Protein AF-A0A1J5SBR0-F1 (afdb_monomer_lite)

Secondary structure (DSSP, 8-state):
----PPPPP-----TTTHHHHHHHHHHHHTTS--------PPP-S------------HHHHHHHHHHHHHHHHHHHHHHHHHHHHHHTT---HHHHHHHHHHHHHHHHHHIIIII-TTT-TTSGGGG-SSSHHHHHHHHHHHHHHHHT--HHHHHHHHHHHHHHIIIIIIS--TT--PPPP-HHHHHHHHHHHHHHHHHHTTT---SPPPHHHHHHHHHHHHHHHHHHHHHHH---

Foldseek 3Di:
DDDDDDDDDDDDDDDPPPPVVVVVLVVQVVAFWDDDDDDDDDDDDDDDPLPALVAFDVVLVSVQLVLLLLLLLLVLLLVLLVVLCVVVVDDDPVSVVVSVLSLLSSLVSLCLADAPPDPRCNHVLVRGPPCSPVSVCVLQVLLCVQLVDDPVRVVVLSCLSNVCNVCPSPPVPPPDPRDRHDCVSSVSSSLSCQVSVQSHNPPIGTPDDRSVVVSVVSNVVSNVVSNVVSVVPPDD

Radius of gyration: 20.51 Å; chains: 1; bounding box: 44×42×68 Å

pLDDT: mean 78.5, std 25.22, range [24.59, 98.69]

Sequence (236 aa):
MAGKARHACFLGCNKHNALYEVCLIAAQCRWLLRSTRAKIFCAGSIGRLVMVIAHYNSEVFMTQFPIVKRFVYHVVYYRALLKQYSERQLQNEFWTLTIDAHLLQAVVHWCMIFGSDGTNPTHWKHLSTNQSSQLEQTFRDGLFRETYINQEEWNRYWKEMKHFRDNYAAHRTLNNLCTTPHLDMALKVAYFYDDWIREVISPHTFDEPPLKEFASTLLESTSALAGRLFDATKVQ

Structure (mmCIF, N/CA/C/O backbone):
data_AF-A0A1J5SBR0-F1
#
_entry.id   AF-A0A1J5SBR0-F1
#
loop_
_atom_site.group_PDB
_atom_site.id
_atom_site.type_symbol
_atom_site.label_atom_id
_atom_site.label_alt_id
_atom_site.label_comp_id
_atom_site.label_asym_id
_atom_site.label_entity_id
_atom_site.label_seq_id
_atom_site.pdbx_PDB_ins_code
_atom_site.Cartn_x
_atom_site.Cartn_y
_atom_site.Cartn_z
_atom_site.occupancy
_atom_site.B_iso_or_equiv
_atom_site.auth_seq_id
_atom_site.auth_comp_id
_atom_site.auth_asym_id
_atom_site.auth_atom_id
_atom_site.pdbx_PDB_model_num
ATOM 1 N N . MET A 1 1 ? -19.112 21.061 31.727 1.00 33.94 1 MET A N 1
ATOM 2 C CA . MET A 1 1 ? -17.647 20.953 31.899 1.00 33.94 1 MET A CA 1
ATOM 3 C C . MET A 1 1 ? -17.180 19.732 31.121 1.00 33.94 1 MET A C 1
ATOM 5 O O . MET A 1 1 ? -17.547 18.626 31.484 1.00 33.94 1 MET A O 1
ATOM 9 N N . ALA A 1 2 ? -16.502 19.938 29.991 1.00 30.03 2 ALA A N 1
ATOM 10 C CA . ALA A 1 2 ? -16.107 18.873 29.068 1.00 30.03 2 ALA A CA 1
ATOM 11 C C . ALA A 1 2 ? -14.752 18.276 29.483 1.00 30.03 2 ALA A C 1
ATOM 13 O O . ALA A 1 2 ? -13.739 18.977 29.491 1.00 30.03 2 ALA A O 1
ATOM 14 N N . GLY A 1 3 ? -14.740 16.991 29.840 1.00 26.23 3 GLY A N 1
ATOM 15 C CA . GLY A 1 3 ? -13.526 16.240 30.152 1.00 26.23 3 GLY A CA 1
ATOM 16 C C . GLY A 1 3 ? -12.836 15.767 28.875 1.00 26.23 3 GLY A C 1
ATOM 17 O O . GLY A 1 3 ? -13.348 14.901 28.175 1.00 26.23 3 GLY A O 1
ATOM 18 N N . LYS A 1 4 ? -11.666 16.336 28.567 1.00 29.53 4 LYS A N 1
ATOM 19 C CA . LYS A 1 4 ? -10.753 15.835 27.530 1.00 29.53 4 LYS A CA 1
ATOM 20 C C . LYS A 1 4 ? -10.044 14.581 28.050 1.00 29.53 4 LYS A C 1
ATOM 22 O O . LYS A 1 4 ? -9.216 14.683 28.955 1.00 29.53 4 LYS A O 1
ATOM 27 N N . ALA A 1 5 ? -10.341 13.424 27.462 1.00 28.94 5 ALA A N 1
ATOM 28 C CA . ALA A 1 5 ? -9.592 12.194 27.694 1.00 28.94 5 ALA A CA 1
ATOM 29 C C . ALA A 1 5 ? -8.189 12.311 27.071 1.00 28.94 5 ALA A C 1
ATOM 31 O O . ALA A 1 5 ? -8.034 12.523 25.867 1.00 28.94 5 ALA A O 1
ATOM 32 N N . ARG A 1 6 ? -7.160 12.215 27.918 1.00 29.56 6 ARG A N 1
ATOM 33 C CA . ARG A 1 6 ? -5.751 12.131 27.521 1.00 29.56 6 ARG A CA 1
ATOM 34 C C . ARG A 1 6 ? -5.440 10.667 27.212 1.00 29.56 6 ARG A C 1
ATOM 36 O O . ARG A 1 6 ? -5.644 9.822 28.075 1.00 29.56 6 ARG A O 1
ATOM 43 N N . HIS A 1 7 ? -4.956 10.382 26.007 1.00 30.22 7 HIS A N 1
ATOM 44 C CA . HIS A 1 7 ? -4.471 9.052 25.637 1.00 30.22 7 HIS A CA 1
ATOM 45 C C . HIS A 1 7 ? -3.061 8.850 26.202 1.00 30.22 7 HIS A C 1
ATOM 47 O O . HIS A 1 7 ? -2.165 9.661 25.957 1.00 30.22 7 HIS A O 1
ATOM 53 N N . ALA A 1 8 ? -2.897 7.790 26.991 1.00 28.47 8 ALA A N 1
ATOM 54 C CA . ALA A 1 8 ? -1.634 7.354 27.563 1.00 28.47 8 ALA A CA 1
ATOM 55 C C . ALA A 1 8 ? -1.034 6.203 26.741 1.00 28.47 8 ALA A C 1
ATOM 57 O O . ALA A 1 8 ? -1.729 5.440 26.085 1.00 28.47 8 ALA A O 1
ATOM 58 N N . CYS A 1 9 ? 0.291 6.157 26.775 1.00 27.38 9 CYS A N 1
ATOM 59 C CA . CYS A 1 9 ? 1.216 5.309 26.035 1.00 27.38 9 CYS A CA 1
ATOM 60 C C . CYS A 1 9 ? 1.338 3.905 26.652 1.00 27.38 9 CYS A C 1
ATOM 62 O O . CYS A 1 9 ? 1.386 3.822 27.875 1.00 27.38 9 CYS A O 1
ATOM 64 N N . PHE A 1 10 ? 1.542 2.848 25.849 1.00 28.72 10 PHE A N 1
ATOM 65 C CA . PHE A 1 10 ? 2.294 1.662 26.288 1.00 28.72 10 PHE A CA 1
ATOM 66 C C . PHE A 1 10 ? 3.096 1.001 25.151 1.00 28.72 10 PHE A C 1
ATOM 68 O O . PHE A 1 10 ? 2.647 0.883 24.013 1.00 28.72 10 PHE A O 1
ATOM 75 N N . LEU A 1 11 ? 4.329 0.622 25.501 1.00 29.25 11 LEU A N 1
ATOM 76 C CA . LEU A 1 11 ? 5.395 0.047 24.676 1.00 29.25 11 LEU A CA 1
ATOM 77 C C . LEU A 1 11 ? 5.361 -1.490 24.680 1.00 29.25 11 LEU A C 1
ATOM 79 O O . LEU A 1 11 ? 4.995 -2.100 25.680 1.00 29.25 11 LEU A O 1
ATOM 83 N N . GLY A 1 12 ? 5.897 -2.100 23.617 1.00 24.59 12 GLY A N 1
ATOM 84 C CA . GLY A 1 12 ? 6.290 -3.513 23.599 1.00 24.59 12 GLY A CA 1
ATOM 85 C C . GLY A 1 12 ? 6.905 -3.940 22.262 1.00 24.59 12 GLY A C 1
ATOM 86 O O . GLY A 1 12 ? 6.197 -4.366 21.359 1.00 24.59 12 GLY A O 1
ATOM 87 N N . CYS A 1 13 ? 8.228 -3.816 22.121 1.00 25.80 13 CYS A N 1
ATOM 88 C CA . CYS A 1 13 ? 8.994 -4.275 20.956 1.00 25.80 13 CYS A CA 1
ATOM 89 C C . CYS A 1 13 ? 9.474 -5.717 21.197 1.00 25.80 13 CYS A C 1
ATOM 91 O O . CYS A 1 13 ? 10.176 -5.955 22.178 1.00 25.80 13 CYS A O 1
ATOM 93 N N . ASN A 1 14 ? 9.119 -6.672 20.326 1.00 26.95 14 ASN A N 1
ATOM 94 C CA . ASN A 1 14 ? 9.575 -8.063 20.434 1.00 26.95 14 ASN A CA 1
ATOM 95 C C . ASN A 1 14 ? 10.204 -8.551 19.112 1.00 26.95 14 ASN A C 1
ATOM 97 O O . ASN A 1 14 ? 9.593 -8.478 18.047 1.00 26.95 14 ASN A O 1
ATOM 101 N N . LYS A 1 15 ? 11.453 -9.030 19.184 1.00 31.16 15 LYS A N 1
ATOM 102 C CA . LYS A 1 15 ? 12.381 -9.297 18.061 1.00 31.16 15 LYS A CA 1
ATOM 103 C C . LYS A 1 15 ? 12.189 -10.661 17.362 1.00 31.16 15 LYS A C 1
ATOM 105 O O . LYS A 1 15 ? 13.128 -11.172 16.761 1.00 31.16 15 LYS A O 1
ATOM 110 N N . HIS A 1 16 ? 10.997 -11.259 17.388 1.00 30.05 16 HIS A N 1
ATOM 111 C CA . HIS A 1 16 ? 10.803 -12.649 16.929 1.00 30.05 16 HIS A CA 1
ATOM 112 C C . HIS A 1 16 ? 10.141 -12.852 15.548 1.00 30.05 16 HIS A C 1
ATOM 114 O O . HIS A 1 16 ? 10.029 -13.991 15.102 1.00 30.05 16 HIS A O 1
ATOM 120 N N . ASN A 1 17 ? 9.785 -11.794 14.807 1.00 33.91 17 ASN A N 1
ATOM 121 C CA . ASN A 1 17 ? 9.040 -11.928 13.537 1.00 33.91 17 ASN A CA 1
ATOM 122 C C . ASN A 1 17 ? 9.882 -12.168 12.264 1.00 33.91 17 ASN A C 1
ATOM 124 O O . ASN A 1 17 ? 9.312 -12.385 11.198 1.00 33.91 17 ASN A O 1
ATOM 128 N N . ALA A 1 18 ? 11.218 -12.175 12.332 1.00 30.11 18 ALA A N 1
ATOM 129 C CA . ALA A 1 18 ? 12.055 -12.243 11.125 1.00 30.11 18 ALA A CA 1
ATOM 130 C C . ALA A 1 18 ? 12.081 -13.622 10.428 1.00 30.11 18 ALA A C 1
ATOM 132 O O . ALA A 1 18 ? 12.384 -13.695 9.242 1.00 30.11 18 ALA A O 1
ATOM 133 N N . LEU A 1 19 ? 11.750 -14.719 11.121 1.00 27.42 19 LEU A N 1
ATOM 134 C CA . LEU A 1 19 ? 11.859 -16.076 10.555 1.00 27.42 19 LEU A CA 1
ATOM 135 C C . LEU A 1 19 ? 10.592 -16.552 9.821 1.00 27.42 19 LEU A C 1
ATOM 137 O O . LEU A 1 19 ? 10.691 -17.372 8.910 1.00 27.42 19 LEU A O 1
ATOM 141 N N . TYR A 1 20 ? 9.417 -16.004 10.147 1.00 29.33 20 TYR A N 1
ATOM 142 C CA . TYR A 1 20 ? 8.161 -16.354 9.466 1.00 29.33 20 TYR A CA 1
ATOM 143 C C . TYR A 1 20 ? 8.005 -15.646 8.107 1.00 29.33 20 TYR A C 1
ATOM 145 O O . TYR A 1 20 ? 7.479 -16.233 7.162 1.00 29.33 20 TYR A O 1
ATOM 153 N N . GLU A 1 21 ? 8.539 -14.428 7.972 1.00 30.86 21 GLU A N 1
ATOM 154 C CA . GLU A 1 21 ? 8.556 -13.649 6.721 1.00 30.86 21 GLU A CA 1
ATOM 155 C C . GLU A 1 21 ? 9.346 -14.350 5.598 1.00 30.86 21 GLU A C 1
ATOM 157 O O . GLU A 1 21 ? 8.909 -14.370 4.446 1.00 30.86 21 GLU A O 1
ATOM 162 N N . VAL A 1 22 ? 10.469 -14.997 5.931 1.00 31.52 22 VAL A N 1
ATOM 163 C CA . VAL A 1 22 ? 11.353 -15.658 4.951 1.00 31.52 22 VAL A CA 1
ATOM 164 C C . VAL A 1 22 ? 10.716 -16.926 4.361 1.00 31.52 22 VAL A C 1
ATOM 166 O O . VAL A 1 22 ? 10.895 -17.212 3.177 1.00 31.52 22 VAL A O 1
ATOM 169 N N . CYS A 1 23 ? 9.910 -17.662 5.137 1.00 27.64 23 CYS A N 1
ATOM 170 C CA . CYS A 1 23 ? 9.227 -18.866 4.644 1.00 27.64 23 CYS A CA 1
ATOM 171 C C . CYS A 1 23 ? 8.065 -18.558 3.684 1.00 27.64 23 CYS A C 1
ATOM 173 O O . CYS A 1 23 ? 7.874 -19.297 2.718 1.00 27.64 23 CYS A O 1
ATOM 175 N N . LEU A 1 24 ? 7.319 -17.466 3.897 1.00 30.62 24 LEU A N 1
ATOM 176 C CA . LEU A 1 24 ? 6.250 -17.055 2.976 1.00 30.62 24 LEU A CA 1
ATOM 177 C C . LEU A 1 24 ? 6.808 -16.553 1.636 1.00 30.62 24 LEU A C 1
ATOM 179 O O . LEU A 1 24 ? 6.289 -16.921 0.583 1.00 30.62 24 LEU A O 1
ATOM 183 N N . ILE A 1 25 ? 7.913 -15.800 1.664 1.00 34.56 25 ILE A N 1
ATOM 184 C CA . ILE A 1 25 ? 8.602 -15.333 0.450 1.00 34.56 25 ILE A CA 1
ATOM 185 C C . ILE A 1 25 ? 9.156 -16.530 -0.346 1.00 34.56 25 ILE A C 1
ATOM 187 O O . ILE A 1 25 ? 8.967 -16.611 -1.559 1.00 34.56 25 ILE A O 1
ATOM 191 N N . ALA A 1 26 ? 9.741 -17.532 0.322 1.00 31.98 26 ALA A N 1
ATOM 192 C CA . ALA A 1 26 ? 10.273 -18.731 -0.337 1.00 31.98 26 ALA A CA 1
ATOM 193 C C . ALA A 1 26 ? 9.195 -19.647 -0.963 1.00 31.98 26 ALA A C 1
ATOM 195 O O . ALA A 1 26 ? 9.486 -20.377 -1.918 1.00 31.98 26 ALA A O 1
ATOM 196 N N . ALA A 1 27 ? 7.960 -19.627 -0.449 1.00 34.44 27 ALA A N 1
ATOM 197 C CA . ALA A 1 27 ? 6.830 -20.348 -1.037 1.00 34.44 27 ALA A CA 1
ATOM 198 C C . ALA A 1 27 ? 6.278 -19.636 -2.288 1.00 34.44 27 ALA A C 1
ATOM 200 O O . ALA A 1 27 ? 5.962 -20.299 -3.275 1.00 34.44 27 ALA A O 1
ATOM 201 N N . GLN A 1 28 ? 6.253 -18.297 -2.293 1.00 39.38 28 GLN A N 1
ATOM 202 C CA . GLN A 1 28 ? 5.870 -17.488 -3.458 1.00 39.38 28 GLN A CA 1
ATOM 203 C C . GLN A 1 28 ? 6.921 -17.541 -4.584 1.00 39.38 28 GLN A C 1
ATOM 205 O O . GLN A 1 28 ? 6.563 -17.619 -5.760 1.00 39.38 28 GLN A O 1
ATOM 210 N N . CYS A 1 29 ? 8.214 -17.621 -4.248 1.00 36.94 29 CYS A N 1
ATOM 211 C CA . CYS A 1 29 ? 9.302 -17.649 -5.234 1.00 36.94 29 CYS A CA 1
ATOM 212 C C . CYS A 1 29 ? 9.326 -18.872 -6.164 1.00 36.94 29 CYS A C 1
ATOM 214 O O . CYS A 1 29 ? 9.852 -18.776 -7.270 1.00 36.94 29 CYS A O 1
ATOM 216 N N . ARG A 1 30 ? 8.746 -20.013 -5.769 1.00 39.56 30 ARG A N 1
ATOM 217 C CA . ARG A 1 30 ? 8.706 -21.221 -6.617 1.00 39.56 30 ARG A CA 1
ATOM 218 C C . ARG A 1 30 ? 7.559 -21.244 -7.630 1.00 39.56 30 ARG A C 1
ATOM 220 O O . ARG A 1 30 ? 7.564 -22.107 -8.502 1.00 39.56 30 ARG A O 1
ATOM 227 N N . TRP A 1 31 ? 6.600 -20.323 -7.528 1.00 41.00 31 TRP A N 1
ATOM 228 C CA . TRP A 1 31 ? 5.381 -20.343 -8.346 1.00 41.00 31 TRP A CA 1
ATOM 229 C C . TRP A 1 31 ? 5.313 -19.231 -9.406 1.00 41.00 31 TRP A C 1
ATOM 231 O O . TRP A 1 31 ? 4.580 -19.370 -10.376 1.00 41.00 31 TRP A O 1
ATOM 241 N N . LEU A 1 32 ? 6.090 -18.151 -9.262 1.00 44.34 32 LEU A N 1
ATOM 242 C CA . LEU A 1 32 ? 5.870 -16.896 -10.000 1.00 44.34 32 LEU A CA 1
ATOM 243 C C . LEU A 1 32 ? 6.535 -16.790 -11.386 1.00 44.34 32 LEU A C 1
ATOM 245 O O . LEU A 1 32 ? 6.290 -15.809 -12.077 1.00 44.34 32 LEU A O 1
ATOM 249 N N . LEU A 1 33 ? 7.338 -17.763 -11.831 1.00 41.53 33 LEU A N 1
ATOM 250 C CA . LEU A 1 33 ? 7.971 -17.718 -13.158 1.00 41.53 33 LEU A CA 1
ATOM 251 C C . LEU A 1 33 ? 7.764 -19.034 -13.913 1.00 41.53 33 LEU A C 1
ATOM 253 O O . LEU A 1 33 ? 8.547 -19.976 -13.790 1.00 41.53 33 LEU A O 1
ATOM 257 N N . ARG A 1 34 ? 6.712 -19.098 -14.736 1.00 49.31 34 ARG A N 1
ATOM 258 C CA . ARG A 1 34 ? 6.589 -20.118 -15.785 1.00 49.31 34 ARG A CA 1
ATOM 259 C C . ARG A 1 34 ? 7.168 -19.552 -17.080 1.00 49.31 34 ARG A C 1
ATOM 261 O O . ARG A 1 34 ? 6.678 -18.561 -17.606 1.00 49.31 34 ARG A O 1
ATOM 268 N N . SER A 1 35 ? 8.216 -20.187 -17.601 1.00 38.59 35 SER A N 1
ATOM 269 C CA . SER A 1 35 ? 8.766 -19.878 -18.925 1.00 38.59 35 SER A CA 1
ATOM 270 C C . SER A 1 35 ? 7.749 -20.254 -20.006 1.00 38.59 35 SER A C 1
ATOM 272 O O . SER A 1 35 ? 7.500 -21.436 -20.252 1.00 38.59 35 SER A O 1
ATOM 274 N N . THR A 1 36 ? 7.135 -19.263 -20.654 1.00 41.41 36 THR A N 1
ATOM 275 C CA . THR A 1 36 ? 6.328 -19.481 -21.858 1.00 41.41 36 THR A CA 1
ATOM 276 C C . THR A 1 36 ? 7.166 -19.249 -23.108 1.00 41.41 36 THR A C 1
ATOM 278 O O . THR A 1 36 ? 7.692 -18.160 -23.331 1.00 41.41 36 THR A O 1
ATOM 281 N N . ARG A 1 37 ? 7.249 -20.281 -23.962 1.00 37.69 37 ARG A N 1
ATOM 282 C CA . ARG A 1 37 ? 7.702 -20.171 -25.358 1.00 37.69 37 ARG A CA 1
ATOM 283 C C . ARG A 1 37 ? 6.974 -19.005 -26.031 1.00 37.69 37 ARG A C 1
ATOM 285 O O . ARG A 1 37 ? 5.745 -19.004 -26.086 1.00 37.69 37 ARG A O 1
ATOM 292 N N . ALA A 1 38 ? 7.743 -18.058 -26.562 1.00 31.06 38 ALA A N 1
ATOM 293 C CA . ALA A 1 38 ? 7.251 -16.924 -27.327 1.00 31.06 38 ALA A CA 1
ATOM 294 C C . ALA A 1 38 ? 6.314 -17.391 -28.456 1.00 31.06 38 ALA A C 1
ATOM 296 O O . ALA A 1 38 ? 6.746 -18.028 -29.416 1.00 31.06 38 ALA A O 1
ATOM 297 N N . LYS A 1 39 ? 5.021 -17.071 -28.346 1.00 32.44 39 LYS A N 1
ATOM 298 C CA . LYS A 1 39 ? 4.122 -17.040 -29.501 1.00 32.44 39 LYS A CA 1
ATOM 299 C C . LYS A 1 39 ? 4.210 -15.641 -30.091 1.00 32.44 39 LYS A C 1
ATOM 301 O O . LYS A 1 39 ? 3.713 -14.684 -29.508 1.00 32.44 39 LYS A O 1
ATOM 306 N N . ILE A 1 40 ? 4.873 -15.544 -31.237 1.00 30.72 40 ILE A N 1
ATOM 307 C CA . ILE A 1 40 ? 4.863 -14.357 -32.089 1.00 30.72 40 ILE A CA 1
ATOM 308 C C . ILE A 1 40 ? 3.417 -14.171 -32.563 1.00 30.72 40 ILE A C 1
ATOM 310 O O . ILE A 1 40 ? 2.910 -14.988 -33.330 1.00 30.72 40 ILE A O 1
ATOM 314 N N . PHE A 1 41 ? 2.738 -13.138 -32.067 1.00 28.84 41 PHE A N 1
ATOM 315 C CA . PHE A 1 41 ? 1.438 -12.709 -32.578 1.00 28.84 41 PHE A CA 1
ATOM 316 C C . PHE A 1 41 ? 1.663 -11.572 -33.578 1.00 28.84 41 PHE A C 1
ATOM 318 O O . PHE A 1 41 ? 2.246 -10.542 -33.241 1.00 28.84 41 PHE A O 1
ATOM 325 N N . CYS A 1 42 ? 1.238 -11.787 -34.824 1.00 32.22 42 CYS A N 1
ATOM 326 C CA . CYS A 1 42 ? 1.254 -10.774 -35.874 1.00 32.22 42 CYS A CA 1
ATOM 327 C C . CYS A 1 42 ? 0.175 -9.704 -35.641 1.00 32.22 42 CYS A C 1
ATOM 329 O O . CYS A 1 42 ? -0.886 -9.966 -35.079 1.00 32.22 42 CYS A O 1
ATOM 331 N N . ALA A 1 43 ? 0.512 -8.494 -36.078 1.00 33.97 43 ALA A N 1
ATOM 332 C CA . ALA A 1 43 ? -0.076 -7.212 -35.724 1.00 33.97 43 ALA A CA 1
ATOM 333 C C . ALA A 1 43 ? -1.501 -6.939 -36.242 1.00 33.97 43 ALA A C 1
ATOM 335 O O . ALA A 1 43 ? -1.893 -7.390 -37.316 1.00 33.97 43 ALA A O 1
ATOM 336 N N . GLY A 1 44 ? -2.198 -6.060 -35.511 1.00 28.16 44 GLY A N 1
ATOM 337 C CA . GLY A 1 44 ? -3.400 -5.340 -35.930 1.00 28.16 44 GLY A CA 1
ATOM 338 C C . GLY A 1 44 ? -3.590 -4.058 -35.105 1.00 28.16 44 GLY A C 1
ATOM 339 O O . GLY A 1 44 ? -4.229 -4.089 -34.065 1.00 28.16 44 GLY A O 1
ATOM 340 N N . SER A 1 45 ? -2.981 -2.962 -35.571 1.00 33.94 45 SER A N 1
ATOM 341 C CA . SER A 1 45 ? -3.305 -1.536 -35.352 1.00 33.94 45 SER A CA 1
ATOM 342 C C . SER A 1 45 ? -3.719 -1.022 -33.957 1.00 33.94 45 SER A C 1
ATOM 344 O O . SER A 1 45 ? -4.881 -1.077 -33.580 1.00 33.94 45 SER A O 1
ATOM 346 N N . ILE A 1 46 ? -2.777 -0.367 -33.264 1.00 38.16 46 ILE A N 1
ATOM 347 C CA . ILE A 1 46 ? -2.737 1.069 -32.880 1.00 38.16 46 ILE A CA 1
ATOM 348 C C . ILE A 1 46 ? -1.485 1.229 -32.003 1.00 38.16 46 ILE A C 1
ATOM 350 O O . ILE A 1 46 ? -1.261 0.457 -31.074 1.00 38.16 46 ILE A O 1
ATOM 354 N N . GLY A 1 47 ? -0.625 2.188 -32.352 1.00 33.09 47 GLY A N 1
ATOM 355 C CA . GLY A 1 47 ? 0.731 2.331 -31.824 1.00 33.09 47 GLY A CA 1
ATOM 356 C C . GLY A 1 47 ? 0.804 2.468 -30.304 1.00 33.09 47 GLY A C 1
ATOM 357 O O . GLY A 1 47 ? 0.698 3.564 -29.765 1.00 33.09 47 GLY A O 1
ATOM 358 N N . ARG A 1 48 ? 1.077 1.358 -29.621 1.00 40.47 48 ARG A N 1
ATOM 359 C CA . ARG A 1 48 ? 1.736 1.350 -28.320 1.00 40.47 48 ARG A CA 1
ATOM 360 C C . ARG A 1 48 ? 3.133 0.812 -28.594 1.00 40.47 48 ARG A C 1
ATOM 362 O O . ARG A 1 48 ? 3.280 -0.323 -29.041 1.00 40.47 48 ARG A O 1
ATOM 369 N N . LEU A 1 49 ? 4.141 1.668 -28.452 1.00 38.59 49 LEU A N 1
ATOM 370 C CA . LEU A 1 49 ? 5.541 1.278 -28.555 1.00 38.59 49 LEU A CA 1
ATOM 371 C C . LEU A 1 49 ? 5.768 0.235 -27.448 1.00 38.59 49 LEU A C 1
ATOM 373 O O . LEU A 1 49 ? 5.937 0.603 -26.290 1.00 38.59 49 LEU A O 1
ATOM 377 N N . VAL A 1 50 ? 5.664 -1.060 -27.766 1.00 45.69 50 VAL A N 1
ATOM 378 C CA . VAL A 1 50 ? 6.023 -2.137 -26.836 1.00 45.69 50 VAL A CA 1
ATOM 379 C C . VAL A 1 50 ? 7.536 -2.111 -26.762 1.00 45.69 50 VAL A C 1
ATOM 381 O O . VAL A 1 50 ? 8.247 -2.782 -27.508 1.00 45.69 50 VAL A O 1
ATOM 384 N N . MET A 1 51 ? 8.034 -1.211 -25.931 1.00 46.84 51 MET A N 1
ATOM 385 C CA . MET A 1 51 ? 9.442 -1.092 -25.659 1.00 46.84 51 MET A CA 1
ATOM 386 C C . MET A 1 51 ? 9.780 -2.247 -24.724 1.00 46.84 51 MET A C 1
ATOM 388 O O . MET A 1 51 ? 9.525 -2.188 -23.526 1.00 46.84 51 MET A O 1
ATOM 392 N N . VAL A 1 52 ? 10.252 -3.350 -25.301 1.00 51.88 52 VAL A N 1
ATOM 393 C CA . VAL A 1 52 ? 10.659 -4.540 -24.551 1.00 51.88 52 VAL A CA 1
ATOM 394 C C . VAL A 1 52 ? 11.869 -4.155 -23.695 1.00 51.88 52 VAL A C 1
ATOM 396 O O . VAL A 1 52 ? 12.997 -4.116 -24.187 1.00 51.88 52 VAL A O 1
ATOM 399 N N . ILE A 1 53 ? 11.646 -3.832 -22.418 1.00 56.69 53 ILE A N 1
ATOM 400 C CA . ILE A 1 53 ? 12.712 -3.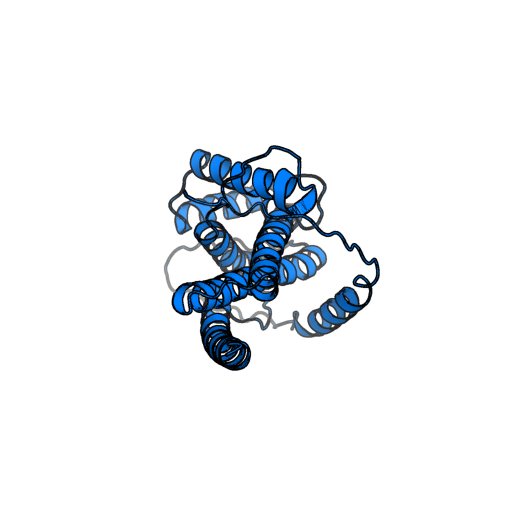616 -21.431 1.00 56.69 53 ILE A CA 1
ATOM 401 C C . ILE A 1 53 ? 13.242 -5.005 -21.052 1.00 56.69 53 ILE A C 1
ATOM 403 O O . ILE A 1 53 ? 12.895 -5.587 -20.033 1.00 56.69 53 ILE A O 1
ATOM 407 N N . ALA A 1 54 ? 14.077 -5.580 -21.919 1.00 56.53 54 ALA A N 1
ATOM 408 C CA . ALA A 1 54 ? 14.540 -6.967 -21.804 1.00 56.53 54 ALA A CA 1
ATOM 409 C C . ALA A 1 54 ? 15.504 -7.232 -20.623 1.00 56.53 54 ALA A C 1
ATOM 411 O O . ALA A 1 54 ? 15.972 -8.356 -20.458 1.00 56.53 54 ALA A O 1
ATOM 412 N N . HIS A 1 55 ? 15.815 -6.232 -19.791 1.00 77.62 55 HIS A N 1
ATOM 413 C CA . HIS A 1 55 ? 16.729 -6.375 -18.656 1.00 77.62 55 HIS A CA 1
ATOM 414 C C . HIS A 1 55 ? 16.165 -5.722 -17.389 1.00 77.62 55 HIS A C 1
ATOM 416 O O . HIS A 1 55 ? 16.554 -4.611 -17.013 1.00 77.62 55 HIS A O 1
ATOM 422 N N . TYR A 1 56 ? 15.267 -6.444 -16.716 1.00 88.19 56 TYR A N 1
ATOM 423 C CA . TYR A 1 56 ? 14.896 -6.174 -15.328 1.00 88.19 56 TYR A CA 1
ATOM 424 C C . TYR A 1 56 ? 15.620 -7.132 -14.372 1.00 88.19 56 TYR A C 1
ATOM 426 O O . TYR A 1 56 ? 16.013 -8.242 -14.737 1.00 88.19 56 TYR A O 1
ATOM 434 N N . ASN A 1 57 ? 15.801 -6.700 -13.130 1.00 91.00 57 ASN A N 1
ATOM 435 C CA . ASN A 1 57 ? 16.338 -7.504 -12.050 1.00 91.00 57 ASN A CA 1
ATOM 436 C C . ASN A 1 57 ? 15.198 -8.327 -11.429 1.00 91.00 57 ASN A C 1
ATOM 438 O O . ASN A 1 57 ? 14.329 -7.796 -10.733 1.00 91.00 57 ASN A O 1
ATOM 442 N N . SER A 1 58 ? 15.200 -9.633 -11.703 1.00 91.06 58 SER A N 1
ATOM 443 C CA . SER A 1 58 ? 14.165 -10.552 -11.221 1.00 91.06 58 SER A CA 1
ATOM 444 C C . SER A 1 58 ? 14.137 -10.676 -9.699 1.00 91.06 58 SER A C 1
ATOM 446 O O . SER A 1 58 ? 13.054 -10.722 -9.130 1.00 91.06 58 SER A O 1
ATOM 448 N N . GLU A 1 59 ? 15.282 -10.651 -9.018 1.00 91.50 59 GLU A N 1
ATOM 449 C CA . GLU A 1 59 ? 15.351 -10.690 -7.551 1.00 91.50 59 GLU A CA 1
ATOM 450 C C . GLU A 1 59 ? 14.701 -9.449 -6.925 1.00 91.50 59 GLU A C 1
ATOM 452 O O . GLU A 1 59 ? 13.911 -9.550 -5.980 1.00 91.50 59 GLU A O 1
ATOM 457 N N . VAL A 1 60 ? 14.968 -8.277 -7.509 1.00 93.00 60 VAL A N 1
ATOM 458 C CA . VAL A 1 60 ? 14.329 -7.023 -7.102 1.00 93.00 60 VAL A CA 1
ATOM 459 C C . VAL A 1 60 ? 12.821 -7.108 -7.321 1.00 93.00 60 VAL A C 1
ATOM 461 O O . VAL A 1 60 ? 12.071 -6.853 -6.385 1.00 93.00 60 VAL A O 1
ATOM 464 N N . PHE A 1 61 ? 12.358 -7.542 -8.497 1.00 93.56 61 PHE A N 1
ATOM 465 C CA . PHE A 1 61 ? 10.926 -7.731 -8.768 1.00 93.56 61 PHE A CA 1
ATOM 466 C C . PHE A 1 61 ? 10.252 -8.668 -7.751 1.00 93.56 61 PHE A C 1
ATOM 468 O O . PHE A 1 61 ? 9.233 -8.311 -7.153 1.00 93.56 61 PHE A O 1
ATOM 475 N N . MET A 1 62 ? 10.855 -9.834 -7.507 1.00 92.81 62 MET A N 1
ATOM 476 C CA . MET A 1 62 ? 10.349 -10.852 -6.581 1.00 92.81 62 MET A CA 1
ATOM 477 C C . MET A 1 62 ? 10.286 -10.358 -5.133 1.00 92.81 62 MET A C 1
ATOM 479 O O . MET A 1 62 ? 9.519 -10.891 -4.334 1.00 92.81 62 MET A O 1
ATOM 483 N N . THR A 1 63 ? 11.050 -9.318 -4.805 1.00 95.06 63 THR A N 1
ATOM 484 C CA . THR A 1 63 ? 10.995 -8.640 -3.508 1.00 95.06 63 THR A CA 1
ATOM 485 C C . THR A 1 63 ? 9.974 -7.499 -3.507 1.00 95.06 63 THR A C 1
ATOM 487 O O . THR A 1 63 ? 9.208 -7.352 -2.557 1.00 95.06 63 THR A O 1
ATOM 490 N N . GLN A 1 64 ? 9.926 -6.694 -4.571 1.00 95.69 64 GLN A N 1
ATOM 491 C CA . GLN A 1 64 ? 9.073 -5.510 -4.663 1.00 95.69 64 GLN A CA 1
ATOM 492 C C . GLN A 1 64 ? 7.587 -5.854 -4.720 1.00 95.69 64 GLN A C 1
ATOM 494 O O . GLN A 1 64 ? 6.800 -5.289 -3.957 1.00 95.69 64 GLN A O 1
ATOM 499 N N . PHE A 1 65 ? 7.188 -6.779 -5.597 1.00 96.56 65 PHE A N 1
ATOM 500 C CA . PHE A 1 65 ? 5.772 -7.058 -5.829 1.00 96.56 65 PHE A CA 1
ATOM 501 C C . PHE A 1 65 ? 5.042 -7.532 -4.554 1.00 96.56 65 PHE A C 1
ATOM 503 O O . PHE A 1 65 ? 3.997 -6.959 -4.223 1.00 96.56 65 PHE A O 1
ATOM 510 N N . PRO A 1 66 ? 5.584 -8.477 -3.754 1.00 97.12 66 PRO A N 1
ATOM 511 C CA . PRO A 1 66 ? 4.975 -8.847 -2.477 1.00 97.12 66 PRO A CA 1
ATOM 512 C C . PRO A 1 66 ? 4.833 -7.679 -1.494 1.00 97.12 66 PRO A C 1
ATOM 514 O O . PRO A 1 66 ? 3.833 -7.607 -0.782 1.00 97.12 66 PRO A O 1
ATOM 517 N N . ILE A 1 67 ? 5.787 -6.742 -1.459 1.00 98.06 67 ILE A N 1
ATOM 518 C CA . ILE A 1 67 ? 5.710 -5.553 -0.594 1.00 98.06 67 ILE A CA 1
ATOM 519 C C . ILE A 1 67 ? 4.562 -4.637 -1.043 1.00 98.06 67 ILE A C 1
ATOM 521 O O . ILE A 1 67 ? 3.779 -4.194 -0.200 1.00 98.06 67 ILE A O 1
ATOM 525 N N . VAL A 1 68 ? 4.404 -4.398 -2.351 1.00 98.31 68 VAL A N 1
ATOM 526 C CA . VAL A 1 68 ? 3.270 -3.620 -2.887 1.00 98.31 68 VAL A CA 1
ATOM 527 C C . VAL A 1 68 ? 1.941 -4.312 -2.569 1.00 98.31 68 VAL A C 1
ATOM 529 O O . VAL A 1 68 ? 0.996 -3.667 -2.112 1.00 98.31 68 VAL A O 1
ATOM 532 N N . LYS A 1 69 ? 1.867 -5.638 -2.717 1.00 98.19 69 LYS A N 1
ATOM 533 C CA . LYS A 1 69 ? 0.670 -6.411 -2.361 1.00 98.19 69 LYS A CA 1
ATOM 534 C C . LYS A 1 69 ? 0.347 -6.317 -0.862 1.00 98.19 69 LYS A C 1
ATOM 536 O O . LYS A 1 69 ? -0.813 -6.133 -0.500 1.00 98.19 69 LYS A O 1
ATOM 541 N N . ARG A 1 70 ? 1.349 -6.375 0.026 1.00 98.50 70 ARG A N 1
ATOM 542 C CA . ARG A 1 70 ? 1.178 -6.169 1.483 1.00 98.50 70 ARG A CA 1
ATOM 543 C C . ARG A 1 70 ? 0.690 -4.769 1.826 1.00 98.50 70 ARG A C 1
ATOM 545 O O . ARG A 1 70 ? -0.179 -4.628 2.683 1.00 98.50 70 ARG A O 1
ATOM 552 N N . PHE A 1 71 ? 1.185 -3.749 1.128 1.00 98.62 71 PHE A N 1
ATOM 553 C CA . PHE A 1 71 ? 0.618 -2.407 1.224 1.00 98.62 71 PHE A CA 1
ATOM 554 C C . PHE A 1 71 ? -0.893 -2.429 0.931 1.00 98.62 71 PHE A C 1
ATOM 556 O O . PHE A 1 71 ? -1.669 -1.949 1.758 1.00 98.62 71 PHE A O 1
ATOM 563 N N . VAL A 1 72 ? -1.325 -3.052 -0.174 1.00 98.62 72 VAL A N 1
ATOM 564 C CA . VAL A 1 72 ? -2.754 -3.162 -0.528 1.00 98.62 72 VAL A CA 1
ATOM 565 C C . VAL A 1 72 ? -3.554 -3.883 0.563 1.00 98.62 72 VAL A C 1
ATOM 567 O O . VAL A 1 72 ? -4.599 -3.372 0.969 1.00 98.62 72 VAL A O 1
ATOM 570 N N . TYR A 1 73 ? -3.051 -5.003 1.101 1.00 98.62 73 TYR A N 1
ATOM 571 C CA . TYR A 1 73 ? -3.683 -5.693 2.236 1.00 98.62 73 TYR A CA 1
ATOM 572 C C . TYR A 1 73 ? -3.943 -4.744 3.407 1.00 98.62 73 TYR A C 1
ATOM 574 O O . TYR A 1 73 ? -5.065 -4.647 3.904 1.00 98.62 73 TYR A O 1
ATOM 582 N N . HIS A 1 74 ? -2.913 -4.016 3.835 1.00 98.69 74 HIS A N 1
ATOM 583 C CA . HIS A 1 74 ? -3.006 -3.134 4.989 1.00 98.69 74 HIS A CA 1
ATOM 584 C C . HIS A 1 74 ? -3.962 -1.961 4.771 1.00 98.69 74 HIS A C 1
ATOM 586 O O . HIS A 1 74 ? -4.723 -1.636 5.681 1.00 98.69 74 HIS A O 1
ATOM 592 N N . VAL A 1 75 ? -3.998 -1.370 3.573 1.00 98.50 75 VAL A N 1
ATOM 593 C CA . VAL A 1 75 ? -4.974 -0.313 3.269 1.00 98.50 75 VAL A CA 1
ATOM 594 C C . VAL A 1 75 ? -6.403 -0.851 3.301 1.00 98.50 75 VAL A C 1
ATOM 596 O O . VAL A 1 75 ? -7.285 -0.204 3.870 1.00 98.50 75 VAL A O 1
ATOM 599 N N . VAL A 1 76 ? -6.647 -2.024 2.713 1.00 98.50 76 VAL A N 1
ATOM 600 C CA . VAL A 1 76 ? -7.982 -2.636 2.688 1.00 98.50 76 VAL A CA 1
ATOM 601 C C . VAL A 1 76 ? -8.451 -2.977 4.102 1.00 98.50 76 VAL A C 1
ATOM 603 O O . VAL A 1 76 ? -9.571 -2.624 4.470 1.00 98.50 76 VAL A O 1
ATOM 606 N N . TYR A 1 77 ? -7.590 -3.583 4.923 1.00 98.50 77 TYR A N 1
ATOM 607 C CA . TYR A 1 77 ? -7.907 -3.902 6.317 1.00 98.50 77 TYR A CA 1
ATOM 608 C C . TYR A 1 77 ? -8.175 -2.647 7.142 1.00 98.50 77 TYR A C 1
ATOM 610 O O . TYR A 1 77 ? -9.202 -2.574 7.814 1.00 98.50 77 TYR A O 1
ATOM 618 N N . TYR A 1 78 ? -7.314 -1.630 7.033 1.00 97.94 78 TYR A N 1
ATOM 619 C CA . TYR A 1 78 ? -7.515 -0.335 7.683 1.00 97.94 78 TYR A CA 1
ATOM 620 C C . TYR A 1 78 ? -8.898 0.249 7.361 1.00 97.94 78 TYR A C 1
ATOM 622 O O . TYR A 1 78 ? -9.652 0.586 8.272 1.00 97.94 78 TYR A O 1
ATOM 630 N N . ARG A 1 79 ? -9.272 0.309 6.076 1.00 97.31 79 ARG A N 1
ATOM 631 C CA . ARG A 1 79 ? -10.561 0.872 5.640 1.00 97.31 79 ARG A CA 1
ATOM 632 C C . ARG A 1 79 ? -11.751 0.054 6.120 1.00 97.31 79 ARG A C 1
ATOM 634 O O . ARG A 1 79 ? -12.719 0.630 6.611 1.00 97.31 79 ARG A O 1
ATOM 641 N N . ALA A 1 80 ? -11.688 -1.268 5.970 1.00 97.56 80 ALA A N 1
ATOM 642 C CA . ALA A 1 80 ? -12.775 -2.155 6.364 1.00 97.56 80 ALA A CA 1
ATOM 643 C C . ALA A 1 80 ? -13.042 -2.057 7.872 1.00 97.56 80 ALA A C 1
ATOM 645 O O . ALA A 1 80 ? -14.184 -1.859 8.284 1.00 97.56 80 ALA A O 1
ATOM 646 N N . LEU A 1 81 ? -11.987 -2.124 8.688 1.00 96.56 81 LEU A N 1
ATOM 647 C CA . LEU A 1 81 ? -12.091 -2.042 10.142 1.00 96.56 81 LEU A CA 1
ATOM 648 C C . LEU A 1 81 ? -12.533 -0.650 10.603 1.00 96.56 81 LEU A C 1
ATOM 650 O O . LEU A 1 81 ? -13.446 -0.556 11.419 1.00 96.56 81 LEU A O 1
ATOM 654 N N . LEU A 1 82 ? -11.955 0.424 10.050 1.00 95.19 82 LEU A N 1
ATOM 655 C CA . LEU A 1 82 ? -12.334 1.795 10.397 1.00 95.19 82 LEU A CA 1
ATOM 656 C C . LEU A 1 82 ? -13.811 2.063 10.094 1.00 95.19 82 LEU A C 1
ATOM 658 O O . LEU A 1 82 ? -14.512 2.617 10.936 1.00 95.19 82 LEU A O 1
ATOM 662 N N . LYS A 1 83 ? -14.307 1.608 8.937 1.00 95.06 83 LYS A N 1
ATOM 663 C CA . LYS A 1 83 ? -15.725 1.724 8.577 1.00 95.06 83 LYS A CA 1
ATOM 664 C C . LYS A 1 83 ? -16.620 1.044 9.615 1.00 95.06 83 LYS A C 1
ATOM 666 O O . LYS A 1 83 ? -17.534 1.683 10.128 1.00 95.06 83 LYS A O 1
ATOM 671 N N . GLN A 1 84 ? -16.333 -0.212 9.974 1.00 94.44 84 GLN A N 1
ATOM 672 C CA . GLN A 1 84 ? -17.125 -0.934 10.980 1.00 94.44 84 GLN A CA 1
ATOM 673 C C . GLN A 1 84 ? -17.051 -0.272 12.365 1.00 94.44 84 GLN A C 1
ATOM 675 O O . GLN A 1 84 ? -18.070 -0.189 13.055 1.00 94.44 84 GLN A O 1
ATOM 680 N N . TYR A 1 85 ? -15.869 0.219 12.751 1.00 93.50 85 TYR A N 1
ATOM 681 C CA . TYR A 1 85 ? -15.627 0.908 14.018 1.00 93.50 85 TYR A CA 1
ATOM 682 C C . TYR A 1 85 ? -16.427 2.204 14.132 1.00 93.50 85 TYR A C 1
ATOM 684 O O . TYR A 1 85 ? -17.129 2.405 15.125 1.00 93.50 85 TYR A O 1
ATOM 692 N N . SER A 1 86 ? -16.395 3.040 13.091 1.00 90.56 86 SER A N 1
ATOM 693 C CA . SER A 1 86 ? -17.156 4.289 13.035 1.00 90.56 86 SER A CA 1
ATOM 694 C C . SER A 1 86 ? -18.667 4.052 12.990 1.00 90.56 86 SER A C 1
ATOM 696 O O . SER A 1 86 ? -19.400 4.694 13.736 1.00 90.56 86 SER A O 1
ATOM 698 N N . GLU A 1 87 ? -19.144 3.109 12.172 1.00 92.25 87 GLU A N 1
ATOM 699 C CA . GLU A 1 87 ? -20.580 2.807 12.034 1.00 92.25 87 GLU A CA 1
ATOM 700 C C . GLU A 1 87 ? -21.201 2.277 13.333 1.00 92.25 87 GLU A C 1
ATOM 702 O O . GLU A 1 87 ? -22.365 2.549 13.623 1.00 92.25 87 GLU A O 1
ATOM 707 N N . ARG A 1 88 ? -20.429 1.537 14.136 1.00 88.88 88 ARG A N 1
ATOM 708 C CA . ARG A 1 88 ? -20.879 0.996 15.429 1.00 88.88 88 ARG A CA 1
ATOM 709 C C . ARG A 1 88 ? -20.584 1.909 16.611 1.00 88.88 88 ARG A C 1
ATOM 711 O O . ARG A 1 88 ? -20.951 1.547 17.724 1.00 88.88 88 ARG A O 1
ATOM 718 N N . GLN A 1 89 ? -19.931 3.049 16.377 1.00 85.44 89 GLN A N 1
ATOM 719 C CA . GLN A 1 89 ? -19.525 4.004 17.410 1.00 85.44 89 GLN A CA 1
ATOM 720 C C . GLN A 1 89 ? -18.792 3.332 18.580 1.00 85.44 89 GLN A C 1
ATOM 722 O O . GLN A 1 89 ? -18.969 3.707 19.740 1.00 85.44 89 GLN A O 1
ATOM 727 N N . LEU A 1 90 ? -17.978 2.314 18.284 1.00 82.06 90 LEU A N 1
ATOM 728 C CA . LEU A 1 90 ? -17.214 1.639 19.324 1.00 82.06 90 LEU A CA 1
ATOM 729 C C . LEU A 1 90 ? -16.164 2.591 19.898 1.00 82.06 90 LEU A C 1
ATOM 731 O O . LEU A 1 90 ? -15.651 3.468 19.208 1.00 82.06 90 LEU A O 1
ATOM 735 N N . GLN A 1 91 ? -15.855 2.400 21.175 1.00 80.12 91 GLN A N 1
ATOM 736 C CA . GLN A 1 91 ? -14.806 3.123 21.887 1.00 80.12 91 GLN A CA 1
ATOM 737 C C . GLN A 1 91 ? -13.995 2.101 22.675 1.00 80.12 91 GLN A C 1
ATOM 739 O O . GLN A 1 91 ? -14.124 1.991 23.892 1.00 80.12 91 GLN A O 1
ATOM 744 N N . ASN A 1 92 ? -13.222 1.279 21.963 1.00 86.56 92 ASN A N 1
ATOM 745 C CA . ASN A 1 92 ? -12.314 0.339 22.608 1.00 86.56 92 ASN A CA 1
ATOM 746 C C . ASN A 1 92 ? -10.900 0.434 22.031 1.00 86.56 92 ASN A C 1
ATOM 748 O O . ASN A 1 92 ? -10.680 0.682 20.841 1.00 86.56 92 ASN A O 1
ATOM 752 N N . GLU A 1 93 ? -9.938 0.265 22.931 1.00 91.69 93 GLU A N 1
ATOM 753 C CA . GLU A 1 93 ? -8.521 0.450 22.640 1.00 91.69 93 GLU A CA 1
ATOM 754 C C . GLU A 1 93 ? -7.998 -0.635 21.695 1.00 91.69 93 GLU A C 1
ATOM 756 O O . GLU A 1 93 ? -7.221 -0.342 20.792 1.00 91.69 93 GLU A O 1
ATOM 761 N N . PHE A 1 94 ? -8.490 -1.869 21.831 1.00 93.44 94 PHE A N 1
ATOM 762 C CA . PHE A 1 94 ? -8.092 -2.986 20.979 1.00 93.44 94 PHE A CA 1
ATOM 763 C C . PHE A 1 94 ? -8.316 -2.698 19.487 1.00 93.44 94 PHE A C 1
ATOM 765 O O . PHE A 1 94 ? -7.388 -2.830 18.682 1.00 93.44 94 PHE A O 1
ATOM 772 N N . TRP A 1 95 ? -9.525 -2.276 19.102 1.00 94.06 95 TRP A N 1
ATOM 773 C CA . TRP A 1 95 ? -9.830 -1.973 17.704 1.00 94.06 95 TRP A CA 1
ATOM 774 C C . TRP A 1 95 ? -9.114 -0.715 17.232 1.00 94.06 95 TRP A C 1
ATOM 776 O O . TRP A 1 95 ? -8.610 -0.712 16.112 1.00 94.06 95 TRP A O 1
ATOM 786 N N . THR A 1 96 ? -8.997 0.302 18.089 1.00 93.31 96 THR A N 1
ATOM 787 C CA . THR A 1 96 ? -8.232 1.520 17.777 1.00 93.31 96 THR A CA 1
ATOM 788 C C . THR A 1 96 ? -6.785 1.175 17.418 1.00 93.31 96 THR A C 1
ATOM 790 O O . THR A 1 96 ? -6.324 1.495 16.325 1.00 93.31 96 THR A O 1
ATOM 793 N N . LEU A 1 97 ? -6.094 0.421 18.279 1.00 95.00 97 LEU A N 1
ATOM 794 C CA . LEU A 1 97 ? -4.705 0.016 18.055 1.00 95.00 97 LEU A CA 1
ATOM 795 C C . LEU A 1 97 ? -4.547 -0.904 16.838 1.00 95.00 97 LEU A C 1
ATOM 797 O O . LEU A 1 97 ? -3.548 -0.815 16.125 1.00 95.00 97 LEU A O 1
ATOM 801 N N . THR A 1 98 ? -5.525 -1.772 16.575 1.00 96.62 98 THR A N 1
ATOM 802 C CA . THR A 1 98 ? -5.507 -2.665 15.405 1.00 96.62 98 THR A CA 1
ATOM 803 C C . THR A 1 98 ? -5.644 -1.881 14.096 1.00 96.62 98 THR A C 1
ATOM 805 O O . THR A 1 98 ? -4.909 -2.129 13.138 1.00 96.62 98 THR A O 1
ATOM 808 N N . ILE A 1 99 ? -6.559 -0.908 14.052 1.00 96.19 99 ILE A N 1
ATOM 809 C CA . ILE A 1 99 ? -6.755 -0.017 12.902 1.00 96.19 99 ILE A CA 1
ATOM 810 C C . ILE A 1 99 ? -5.485 0.806 12.660 1.00 96.19 99 ILE A C 1
ATOM 812 O O . ILE A 1 99 ? -4.975 0.832 11.536 1.00 96.19 99 ILE A O 1
ATOM 816 N N . ASP A 1 100 ? -4.937 1.408 13.716 1.00 94.75 100 ASP A N 1
ATOM 817 C CA . ASP A 1 100 ? -3.709 2.197 13.644 1.00 94.75 100 ASP A CA 1
ATOM 818 C C . ASP A 1 100 ? -2.533 1.356 13.144 1.00 94.75 100 ASP A C 1
ATOM 820 O O . ASP A 1 100 ? -1.785 1.794 12.271 1.00 94.75 100 ASP A O 1
ATOM 824 N N . ALA A 1 101 ? -2.382 0.119 13.624 1.00 96.62 101 ALA A N 1
ATOM 825 C CA . ALA A 1 101 ? -1.322 -0.771 13.168 1.00 96.62 101 ALA A CA 1
ATOM 826 C C . ALA A 1 101 ? -1.379 -0.998 11.649 1.00 96.62 101 ALA A C 1
ATOM 828 O O . ALA A 1 101 ? -0.346 -0.923 10.983 1.00 96.62 101 ALA A O 1
ATOM 829 N N . HIS A 1 102 ? -2.566 -1.215 11.075 1.00 98.06 102 HIS A N 1
ATOM 830 C CA . HIS A 1 102 ? -2.709 -1.370 9.626 1.00 98.06 102 HIS A CA 1
ATOM 831 C C . HIS A 1 102 ? -2.408 -0.086 8.853 1.00 98.06 102 HIS A C 1
ATOM 833 O O . HIS A 1 102 ? -1.725 -0.152 7.831 1.00 98.06 102 HIS A O 1
ATOM 839 N N . LEU A 1 103 ? -2.828 1.078 9.350 1.00 97.00 103 LEU A N 1
ATOM 840 C CA . LEU A 1 103 ? -2.454 2.363 8.755 1.00 97.00 103 LEU A CA 1
ATOM 841 C C . LEU A 1 103 ? -0.929 2.543 8.724 1.00 97.00 103 LEU A C 1
ATOM 843 O O . LEU A 1 103 ? -0.351 2.841 7.677 1.00 97.00 103 LEU A O 1
ATOM 847 N N . LEU A 1 104 ? -0.271 2.329 9.864 1.00 96.06 104 LEU A N 1
ATOM 848 C CA . LEU A 1 104 ? 1.174 2.500 9.990 1.00 96.06 104 LEU A CA 1
ATOM 849 C C . LEU A 1 104 ? 1.931 1.524 9.084 1.00 96.06 104 LEU A C 1
ATOM 851 O O . LEU A 1 104 ? 2.846 1.932 8.367 1.00 96.06 104 LEU A O 1
ATOM 855 N N . GLN A 1 105 ? 1.521 0.253 9.064 1.00 97.88 105 GLN A N 1
ATOM 856 C CA . GLN A 1 105 ? 2.126 -0.753 8.194 1.00 97.88 105 GLN A CA 1
ATOM 857 C C . GLN A 1 105 ? 1.913 -0.436 6.712 1.00 97.88 105 GLN A C 1
ATOM 859 O O . GLN A 1 105 ? 2.855 -0.589 5.934 1.00 97.88 105 GLN A O 1
ATOM 864 N N . ALA A 1 106 ? 0.736 0.053 6.308 1.00 98.12 106 ALA A N 1
ATOM 865 C CA . ALA A 1 106 ? 0.498 0.475 4.929 1.00 98.12 106 ALA A CA 1
ATOM 866 C C . ALA A 1 106 ? 1.507 1.551 4.500 1.00 98.12 106 ALA A C 1
ATOM 868 O O . ALA A 1 106 ? 2.179 1.399 3.479 1.00 98.12 106 ALA A O 1
ATOM 869 N N . VAL A 1 107 ? 1.681 2.605 5.303 1.00 97.19 107 VAL A N 1
ATOM 870 C CA . VAL A 1 107 ? 2.627 3.679 4.966 1.00 97.19 107 VAL A CA 1
ATOM 871 C C . VAL A 1 107 ? 4.065 3.161 4.884 1.00 97.19 107 VAL A C 1
ATOM 873 O O . VAL A 1 107 ? 4.782 3.503 3.944 1.00 97.19 107 VAL A O 1
ATOM 876 N N . VAL A 1 108 ? 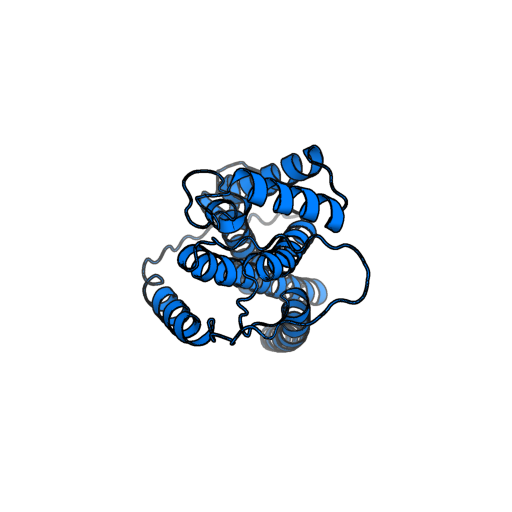4.487 2.303 5.819 1.00 96.12 108 VAL A N 1
ATOM 877 C CA . VAL A 1 108 ? 5.833 1.707 5.802 1.00 96.12 108 VAL A CA 1
ATOM 878 C C . VAL A 1 108 ? 6.079 0.929 4.508 1.00 96.12 108 VAL A C 1
ATOM 880 O O . VAL A 1 108 ? 7.063 1.207 3.821 1.00 96.12 108 VAL A O 1
ATOM 883 N N . HIS A 1 109 ? 5.177 0.016 4.139 1.00 97.56 109 HIS A N 1
ATOM 884 C CA . HIS A 1 109 ? 5.321 -0.805 2.932 1.00 97.56 109 HIS A CA 1
ATOM 885 C C . HIS A 1 109 ? 5.298 0.041 1.655 1.00 97.56 109 HIS A C 1
ATOM 887 O O . HIS A 1 109 ? 6.124 -0.162 0.767 1.00 97.56 109 HIS A O 1
ATOM 893 N N . TRP A 1 110 ? 4.414 1.040 1.576 1.00 98.00 110 TRP A N 1
ATOM 894 C CA . TRP A 1 110 ? 4.392 1.961 0.439 1.00 98.00 110 TRP A CA 1
ATOM 895 C C . TRP A 1 110 ? 5.724 2.704 0.305 1.00 98.00 110 TRP A C 1
ATOM 897 O O . TRP A 1 110 ? 6.319 2.767 -0.770 1.00 98.00 110 TRP A O 1
ATOM 907 N N . CYS A 1 111 ? 6.244 3.227 1.416 1.00 96.50 111 CYS A N 1
ATOM 908 C CA . CYS A 1 111 ? 7.491 3.970 1.405 1.00 96.50 111 CYS A CA 1
ATOM 909 C C . CYS A 1 111 ? 8.733 3.102 1.150 1.00 96.50 111 CYS A C 1
ATOM 911 O O . CYS A 1 111 ? 9.744 3.659 0.727 1.00 96.50 111 CYS A O 1
ATOM 913 N N . MET A 1 112 ? 8.699 1.786 1.378 1.00 95.44 112 MET A N 1
ATOM 914 C CA . MET A 1 112 ? 9.789 0.894 0.957 1.00 95.44 112 MET A CA 1
ATOM 915 C C . MET A 1 112 ? 9.953 0.918 -0.566 1.00 95.44 112 MET A C 1
ATOM 917 O O . MET A 1 112 ? 11.071 1.033 -1.059 1.00 95.44 112 MET A O 1
ATOM 921 N N . ILE A 1 113 ? 8.845 0.901 -1.306 1.00 97.12 113 ILE A N 1
ATOM 922 C CA . ILE A 1 113 ? 8.879 0.839 -2.770 1.00 97.12 113 ILE A CA 1
ATOM 923 C C . ILE A 1 113 ? 8.991 2.225 -3.392 1.00 97.12 113 ILE A C 1
ATOM 925 O O . ILE A 1 113 ? 9.818 2.422 -4.274 1.00 97.12 113 ILE A O 1
ATOM 929 N N . PHE A 1 114 ? 8.205 3.194 -2.917 1.00 96.06 114 PHE A N 1
ATOM 930 C CA . PHE A 1 114 ? 8.039 4.500 -3.570 1.00 96.06 114 PHE A CA 1
ATOM 931 C C . PHE A 1 114 ? 8.661 5.675 -2.804 1.00 96.06 114 PHE A C 1
ATOM 933 O O . PHE A 1 114 ? 8.796 6.768 -3.348 1.00 96.06 114 PHE A O 1
ATOM 940 N N . GLY A 1 115 ? 9.006 5.481 -1.529 1.00 92.19 115 GLY A N 1
ATOM 941 C CA . GLY A 1 115 ? 9.424 6.550 -0.619 1.00 92.19 115 GLY A CA 1
ATOM 942 C C . GLY A 1 115 ? 10.939 6.694 -0.496 1.00 92.19 115 GLY A C 1
ATOM 943 O O . GLY A 1 115 ? 11.495 7.751 -0.783 1.00 92.19 115 GLY A O 1
ATOM 944 N N . SER A 1 116 ? 11.610 5.649 -0.014 1.00 84.44 116 SER A N 1
ATOM 945 C CA . SER A 1 116 ? 13.051 5.641 0.267 1.00 84.44 116 SER A CA 1
ATOM 946 C C . SER A 1 116 ? 13.887 5.567 -1.012 1.00 84.44 116 SER A C 1
ATOM 948 O O . SER A 1 116 ? 14.531 4.552 -1.267 1.00 84.44 116 SER A O 1
ATOM 950 N N . ASP A 1 117 ? 13.878 6.635 -1.806 1.00 74.88 117 ASP A N 1
ATOM 951 C CA . ASP A 1 117 ? 14.824 6.798 -2.913 1.00 74.88 117 ASP A CA 1
ATOM 952 C C . ASP A 1 117 ? 16.272 6.793 -2.373 1.00 74.88 117 ASP A C 1
ATOM 954 O O . ASP A 1 117 ? 16.527 7.257 -1.256 1.00 74.88 117 ASP A O 1
ATOM 958 N N . GLY A 1 118 ? 17.215 6.244 -3.142 1.00 75.62 118 GLY A N 1
ATOM 959 C CA . GLY A 1 118 ? 18.616 6.061 -2.745 1.00 75.62 118 GLY A CA 1
ATOM 960 C C . GLY A 1 118 ? 19.014 4.598 -2.509 1.00 75.62 118 GLY A C 1
ATOM 961 O O . GLY A 1 118 ? 18.828 3.748 -3.378 1.00 75.62 118 GLY A O 1
ATOM 962 N N . THR A 1 119 ? 19.606 4.298 -1.347 1.00 72.81 119 THR A N 1
ATOM 963 C CA . THR A 1 119 ? 20.255 3.002 -1.046 1.00 72.81 119 THR A CA 1
ATOM 964 C C . THR A 1 119 ? 19.297 1.855 -0.726 1.00 72.81 119 THR A C 1
ATOM 966 O O . THR A 1 119 ? 19.755 0.728 -0.553 1.00 72.81 119 THR A O 1
ATOM 969 N N . ASN A 1 120 ? 17.987 2.102 -0.623 1.00 83.56 120 ASN A N 1
ATOM 970 C CA . ASN A 1 120 ? 17.035 1.033 -0.341 1.00 83.56 120 ASN A CA 1
ATOM 971 C C . ASN A 1 120 ? 16.886 0.125 -1.576 1.00 83.56 120 ASN A C 1
ATOM 973 O O . ASN A 1 120 ? 16.313 0.579 -2.568 1.00 83.56 120 ASN A O 1
ATOM 977 N N . PRO A 1 121 ? 17.312 -1.151 -1.522 1.00 88.81 121 PRO A N 1
ATOM 978 C CA . PRO A 1 121 ? 17.303 -2.043 -2.685 1.00 88.81 121 PRO A CA 1
ATOM 979 C C . PRO A 1 121 ? 15.891 -2.347 -3.201 1.00 88.81 121 PRO A C 1
ATOM 981 O O . PRO A 1 121 ? 15.718 -2.754 -4.345 1.00 88.81 121 PRO A O 1
ATOM 984 N N . THR A 1 122 ? 14.867 -2.131 -2.372 1.00 92.31 122 THR A N 1
ATOM 985 C CA . THR A 1 122 ? 13.465 -2.370 -2.739 1.00 92.31 122 THR A CA 1
ATOM 986 C C . THR A 1 122 ? 12.813 -1.191 -3.460 1.00 92.31 122 THR A C 1
ATOM 988 O O . THR A 1 122 ? 11.695 -1.327 -3.945 1.00 92.31 122 THR A O 1
ATOM 991 N N . HIS A 1 123 ? 13.487 -0.046 -3.594 1.00 94.38 123 HIS A N 1
ATOM 992 C CA . HIS A 1 123 ? 12.914 1.098 -4.300 1.00 94.38 123 HIS A CA 1
ATOM 993 C C . HIS A 1 123 ? 12.675 0.773 -5.783 1.00 94.38 123 HIS A C 1
ATOM 995 O O . HIS A 1 123 ? 13.538 0.173 -6.425 1.00 94.38 123 HIS A O 1
ATOM 1001 N N . TRP A 1 124 ? 11.531 1.188 -6.343 1.00 93.62 124 TRP A N 1
ATOM 1002 C CA . TRP A 1 124 ? 11.084 0.813 -7.699 1.00 93.62 124 TRP A CA 1
ATOM 1003 C C . TRP A 1 124 ? 12.132 1.080 -8.795 1.00 93.62 124 TRP A C 1
ATOM 1005 O O . TRP A 1 124 ? 12.233 0.317 -9.753 1.00 93.62 124 TRP A O 1
ATOM 1015 N N . LYS A 1 125 ? 12.977 2.105 -8.621 1.00 91.88 125 LYS A N 1
ATOM 1016 C CA . LYS A 1 125 ? 14.069 2.445 -9.551 1.00 91.88 125 LYS A CA 1
ATOM 1017 C C . LYS A 1 125 ? 15.127 1.348 -9.713 1.00 91.88 125 LYS A C 1
ATOM 1019 O O . LYS A 1 125 ? 15.778 1.299 -10.749 1.00 91.88 125 LYS A O 1
ATOM 1024 N N . HIS A 1 126 ? 15.296 0.464 -8.728 1.00 90.94 126 HIS A N 1
ATOM 1025 C CA . HIS A 1 126 ? 16.290 -0.621 -8.773 1.00 90.94 126 HIS A CA 1
ATOM 1026 C C . HIS A 1 126 ? 15.861 -1.813 -9.625 1.00 90.94 126 HIS A C 1
ATOM 1028 O O . HIS A 1 126 ? 16.612 -2.775 -9.777 1.00 90.94 126 HIS A O 1
ATOM 1034 N N . LEU A 1 127 ? 14.662 -1.759 -10.205 1.00 90.06 127 LEU A N 1
ATOM 1035 C CA . LEU A 1 127 ? 14.163 -2.811 -11.074 1.00 90.06 127 LEU A CA 1
ATOM 1036 C C . LEU A 1 127 ? 15.011 -2.973 -12.347 1.00 90.06 127 LEU A C 1
ATOM 1038 O O . LEU A 1 127 ? 15.066 -4.072 -12.882 1.00 90.06 127 LEU A O 1
ATOM 1042 N N . SER A 1 128 ? 15.719 -1.942 -12.819 1.00 84.56 128 SER A N 1
ATOM 1043 C CA . SER A 1 128 ? 16.728 -2.093 -13.876 1.00 84.56 128 SER A CA 1
ATOM 1044 C C . SER A 1 128 ? 17.999 -1.328 -13.532 1.00 84.56 128 SER A C 1
ATOM 1046 O O . SER A 1 128 ? 17.962 -0.134 -13.249 1.00 84.56 128 SER A O 1
ATOM 1048 N N . THR A 1 129 ? 19.143 -2.008 -13.608 1.00 72.38 129 THR A N 1
ATOM 1049 C CA . THR A 1 129 ? 20.464 -1.399 -13.388 1.00 72.38 129 THR A CA 1
ATOM 1050 C C . THR A 1 129 ? 21.018 -0.728 -14.643 1.00 72.38 129 THR A C 1
ATOM 1052 O O . THR A 1 129 ? 21.814 0.199 -14.540 1.00 72.38 129 THR A O 1
ATOM 1055 N N . ASN A 1 130 ? 20.595 -1.177 -15.829 1.00 73.62 130 ASN A N 1
ATOM 1056 C CA . ASN A 1 130 ? 21.222 -0.801 -17.101 1.00 73.62 130 ASN A CA 1
ATOM 1057 C C . ASN A 1 130 ? 20.418 0.251 -17.882 1.00 73.62 130 ASN A C 1
ATOM 1059 O O . ASN A 1 130 ? 20.939 0.844 -18.821 1.00 73.62 130 ASN A O 1
ATOM 1063 N N . GLN A 1 131 ? 19.151 0.473 -17.516 1.00 74.75 131 GLN A N 1
ATOM 1064 C CA . GLN A 1 131 ? 18.227 1.390 -18.200 1.00 74.75 131 GLN A CA 1
ATOM 1065 C C . GLN A 1 131 ? 17.457 2.268 -17.201 1.00 74.75 131 GLN A C 1
ATOM 1067 O O . GLN A 1 131 ? 16.290 2.592 -17.407 1.00 74.75 131 GLN A O 1
ATOM 1072 N N . SER A 1 132 ? 18.104 2.648 -16.097 1.00 78.12 132 SER A N 1
ATOM 1073 C CA . SER A 1 132 ? 17.453 3.325 -14.968 1.00 78.12 132 SER A CA 1
ATOM 1074 C C . SER A 1 132 ? 16.769 4.644 -15.348 1.00 78.12 132 SER A C 1
ATOM 1076 O O . SER A 1 132 ? 15.667 4.903 -14.876 1.00 78.12 132 SER A O 1
ATOM 1078 N N . SER A 1 133 ? 17.359 5.449 -16.241 1.00 84.75 133 SER A N 1
ATOM 1079 C CA . SER A 1 133 ? 16.780 6.728 -16.683 1.00 84.75 133 SER A CA 1
ATOM 1080 C C . SER A 1 133 ? 15.504 6.548 -17.507 1.00 84.75 133 SER A C 1
ATOM 1082 O O . SER A 1 133 ? 14.511 7.236 -17.282 1.00 84.75 133 SER A O 1
ATOM 1084 N N . GLN A 1 134 ? 15.514 5.597 -18.438 1.00 86.56 134 GLN A N 1
ATOM 1085 C CA . GLN A 1 134 ? 14.371 5.289 -19.287 1.00 86.56 134 GLN A CA 1
ATOM 1086 C C . GLN A 1 134 ? 13.250 4.624 -18.486 1.00 86.56 134 GLN A C 1
ATOM 1088 O O . GLN A 1 134 ? 12.084 4.987 -18.624 1.00 86.56 134 GLN A O 1
ATOM 1093 N N . LEU A 1 135 ? 13.606 3.698 -17.593 1.00 88.44 135 LEU A N 1
ATOM 1094 C CA . LEU A 1 135 ? 12.671 3.089 -16.658 1.00 88.44 135 LEU A CA 1
ATOM 1095 C C . LEU A 1 135 ? 12.018 4.159 -15.767 1.00 88.44 135 LEU A C 1
ATOM 1097 O O . LEU A 1 135 ? 10.796 4.179 -15.628 1.00 88.44 135 LEU A O 1
ATOM 1101 N N . GLU A 1 136 ? 12.812 5.093 -15.233 1.00 91.00 136 GLU A N 1
ATOM 1102 C CA . GLU A 1 136 ? 12.308 6.213 -14.435 1.00 91.00 136 GLU A CA 1
ATOM 1103 C C . GLU A 1 136 ? 11.343 7.102 -15.217 1.00 91.00 136 GLU A C 1
ATOM 1105 O O . GLU A 1 136 ? 10.286 7.458 -14.693 1.00 91.00 136 GLU A O 1
ATOM 1110 N N . GLN A 1 137 ? 11.668 7.407 -16.472 1.00 91.94 137 GLN A N 1
ATOM 1111 C CA . GLN A 1 137 ? 10.801 8.191 -17.339 1.00 91.94 137 GLN A CA 1
ATOM 1112 C C . GLN A 1 137 ? 9.475 7.473 -17.616 1.00 91.94 137 GLN A C 1
ATOM 1114 O O . GLN A 1 137 ? 8.417 8.052 -17.386 1.00 91.94 137 GLN A O 1
ATOM 1119 N N . THR A 1 138 ? 9.505 6.199 -18.027 1.00 92.88 138 THR A N 1
ATOM 1120 C CA . THR A 1 138 ? 8.271 5.440 -18.317 1.00 92.88 138 THR A CA 1
ATOM 1121 C C . THR A 1 138 ? 7.357 5.331 -17.098 1.00 92.88 138 THR A C 1
ATOM 1123 O O . THR A 1 138 ? 6.142 5.483 -17.231 1.00 92.88 138 THR A O 1
ATOM 1126 N N . PHE A 1 139 ? 7.933 5.130 -15.908 1.00 94.62 139 PHE A N 1
ATOM 1127 C CA . PHE A 1 139 ? 7.172 5.087 -14.667 1.00 94.62 139 PHE A CA 1
ATOM 1128 C C . PHE A 1 139 ? 6.548 6.447 -14.345 1.00 94.62 139 PHE A C 1
ATOM 1130 O O . PHE A 1 139 ? 5.348 6.518 -14.106 1.00 94.62 139 PHE A O 1
ATOM 1137 N N . ARG A 1 140 ? 7.326 7.539 -14.347 1.00 94.56 140 ARG A N 1
ATOM 1138 C CA . ARG A 1 140 ? 6.806 8.870 -13.989 1.00 94.56 140 ARG A CA 1
ATOM 1139 C C . ARG A 1 140 ? 5.778 9.379 -14.992 1.00 94.56 140 ARG A C 1
ATOM 1141 O O . ARG A 1 140 ? 4.711 9.818 -14.576 1.00 94.56 140 ARG A O 1
ATOM 1148 N N . ASP A 1 141 ? 6.071 9.283 -16.284 1.00 95.38 141 ASP A N 1
ATOM 1149 C CA . ASP A 1 141 ? 5.177 9.763 -17.339 1.00 95.38 141 ASP A CA 1
ATOM 1150 C C . ASP A 1 141 ? 3.864 8.971 -17.340 1.00 95.38 141 ASP A C 1
ATOM 1152 O O . ASP A 1 141 ? 2.780 9.547 -17.453 1.00 95.38 141 ASP A O 1
ATOM 1156 N N . GLY A 1 142 ? 3.950 7.648 -17.158 1.00 96.00 142 GLY A N 1
ATOM 1157 C CA . GLY A 1 142 ? 2.777 6.797 -16.990 1.00 96.00 142 GLY A CA 1
ATOM 1158 C C . GLY A 1 142 ? 1.990 7.150 -15.728 1.00 96.00 142 GLY A C 1
ATOM 1159 O O . GLY A 1 142 ? 0.781 7.353 -15.806 1.00 96.00 142 GLY A O 1
ATOM 1160 N N . LEU A 1 143 ? 2.665 7.312 -14.588 1.00 96.06 143 LEU A N 1
ATOM 1161 C CA . LEU A 1 143 ? 2.020 7.633 -13.318 1.00 96.06 143 LEU A CA 1
ATOM 1162 C C . LEU A 1 143 ? 1.276 8.967 -13.393 1.00 96.06 143 LEU A C 1
ATOM 1164 O O . LEU A 1 143 ? 0.123 9.049 -12.971 1.00 96.06 143 LEU A O 1
ATOM 1168 N N . PHE A 1 144 ? 1.909 10.010 -13.931 1.00 97.12 144 PHE A N 1
ATOM 1169 C CA . PHE A 1 144 ? 1.308 11.339 -14.066 1.00 97.12 144 PHE A CA 1
ATOM 1170 C C . PHE A 1 144 ? 0.092 11.313 -14.986 1.00 97.12 144 PHE A C 1
ATOM 1172 O O . PHE A 1 144 ? -0.928 11.926 -14.672 1.00 97.12 144 PHE A O 1
ATOM 1179 N N . ARG A 1 145 ? 0.160 10.534 -16.071 1.00 96.19 145 ARG A N 1
ATOM 1180 C CA . ARG A 1 145 ? -0.974 10.327 -16.972 1.00 96.19 145 ARG A CA 1
ATOM 1181 C C . ARG A 1 145 ? -2.143 9.621 -16.283 1.00 96.19 145 ARG A C 1
ATOM 1183 O O . ARG A 1 145 ? -3.265 10.098 -16.396 1.00 96.19 145 ARG A O 1
ATOM 1190 N N . GLU A 1 146 ? -1.897 8.526 -15.564 1.00 94.38 146 GLU A N 1
ATOM 1191 C CA . GLU A 1 146 ? -2.971 7.729 -14.945 1.00 94.38 146 GLU A CA 1
ATOM 1192 C C . GLU A 1 146 ? -3.565 8.380 -13.688 1.00 94.38 146 GLU A C 1
ATOM 1194 O O . GLU A 1 146 ? -4.740 8.197 -13.363 1.00 94.38 146 GLU A O 1
ATOM 1199 N N . THR A 1 147 ? -2.760 9.140 -12.944 1.00 93.50 147 THR A N 1
ATOM 1200 C CA . THR A 1 147 ? -3.206 9.786 -11.697 1.00 93.50 147 THR A CA 1
ATOM 1201 C C . THR A 1 147 ? -3.676 11.222 -11.884 1.00 93.50 147 THR A C 1
ATOM 1203 O O . THR A 1 147 ? -4.289 11.762 -10.961 1.00 93.50 147 THR A O 1
ATOM 1206 N N . TYR A 1 148 ? -3.454 11.804 -13.068 1.00 94.56 148 TYR A N 1
ATOM 1207 C CA . TYR A 1 148 ? -3.738 13.202 -13.401 1.00 94.56 148 TYR A CA 1
ATOM 1208 C C . TYR A 1 148 ? -3.047 14.202 -12.466 1.00 94.56 148 TYR A C 1
ATOM 1210 O O . TYR A 1 148 ? -3.603 15.259 -12.176 1.00 94.56 148 TYR A O 1
ATOM 1218 N N . ILE A 1 149 ? -1.847 13.866 -11.985 1.00 94.94 149 ILE A N 1
ATOM 1219 C CA . ILE A 1 149 ? -1.023 14.768 -11.172 1.00 94.94 149 ILE A CA 1
ATOM 1220 C C . ILE A 1 149 ? 0.226 15.180 -11.935 1.00 94.94 149 ILE A C 1
ATOM 1222 O O . ILE A 1 149 ? 0.766 14.413 -12.732 1.00 94.94 149 ILE A O 1
ATOM 1226 N N . ASN A 1 150 ? 0.724 16.374 -11.648 1.00 95.88 150 ASN A N 1
ATOM 1227 C CA . ASN A 1 150 ? 2.003 16.836 -12.168 1.00 95.88 150 ASN A CA 1
ATOM 1228 C C . ASN A 1 150 ? 3.173 16.521 -11.211 1.00 95.88 150 ASN A C 1
ATOM 1230 O O . ASN A 1 150 ? 3.012 16.020 -10.094 1.00 95.88 150 ASN A O 1
ATOM 1234 N N . GLN A 1 151 ? 4.386 16.855 -11.651 1.00 95.88 151 GLN A N 1
ATOM 1235 C CA . GLN A 1 151 ? 5.621 16.622 -10.902 1.00 95.88 151 GLN A CA 1
ATOM 1236 C C . GLN A 1 151 ? 5.658 17.329 -9.533 1.00 95.88 151 GLN A C 1
ATOM 1238 O O . GLN A 1 151 ? 6.230 16.788 -8.582 1.00 95.88 151 GLN A O 1
ATOM 1243 N N . GLU A 1 152 ? 5.085 18.527 -9.415 1.00 96.94 152 GLU A N 1
ATOM 1244 C CA . GLU A 1 152 ? 5.042 19.283 -8.159 1.00 96.94 152 GLU A CA 1
ATOM 1245 C C . GLU A 1 152 ? 4.084 18.636 -7.159 1.00 96.94 152 GLU A C 1
ATOM 1247 O O . GLU A 1 152 ? 4.433 18.445 -5.992 1.00 96.94 152 GLU A O 1
ATOM 1252 N N . GLU A 1 153 ? 2.904 18.234 -7.626 1.00 96.25 153 GLU A N 1
ATOM 1253 C CA . GLU A 1 153 ? 1.894 17.541 -6.829 1.00 96.25 153 GLU A CA 1
ATOM 1254 C C . GLU A 1 153 ? 2.397 16.184 -6.344 1.00 96.25 153 GLU A C 1
ATOM 1256 O O . GLU A 1 153 ? 2.261 15.869 -5.159 1.00 96.25 153 GLU A O 1
ATOM 1261 N N . TRP A 1 154 ? 3.055 15.426 -7.225 1.00 95.69 154 TRP A N 1
ATOM 1262 C CA . TRP A 1 154 ? 3.750 14.200 -6.852 1.00 95.69 154 TRP A CA 1
ATOM 1263 C C . TRP A 1 154 ? 4.806 14.458 -5.778 1.00 95.69 154 TRP A C 1
ATOM 1265 O O . TRP A 1 154 ? 4.823 13.777 -4.756 1.00 95.69 154 TRP A O 1
ATOM 1275 N N . ASN A 1 155 ? 5.666 15.464 -5.965 1.00 95.38 155 ASN A N 1
ATOM 1276 C CA . ASN A 1 155 ? 6.714 15.785 -4.997 1.00 95.38 155 ASN A CA 1
ATOM 1277 C C . ASN A 1 155 ? 6.138 16.176 -3.633 1.00 95.38 155 ASN A C 1
ATOM 1279 O O . ASN A 1 155 ? 6.697 15.797 -2.602 1.00 95.38 155 ASN A O 1
ATOM 1283 N N . ARG A 1 156 ? 5.033 16.928 -3.613 1.00 95.69 156 ARG A N 1
ATOM 1284 C CA . ARG A 1 156 ? 4.315 17.282 -2.385 1.00 95.69 156 ARG A CA 1
ATOM 1285 C C . ARG A 1 156 ? 3.769 16.032 -1.699 1.00 95.69 156 ARG A C 1
ATOM 1287 O O . ARG A 1 156 ? 4.071 15.819 -0.528 1.00 95.69 156 ARG A O 1
ATOM 1294 N N . TYR A 1 157 ? 3.052 15.186 -2.436 1.00 95.94 157 TYR A N 1
ATOM 1295 C CA . TYR A 1 157 ? 2.470 13.954 -1.906 1.00 95.94 157 TYR A CA 1
ATOM 1296 C C . TYR A 1 157 ? 3.533 12.977 -1.385 1.00 95.94 157 TYR A C 1
ATOM 1298 O O . TYR A 1 157 ? 3.442 12.454 -0.275 1.00 95.94 157 TYR A O 1
ATOM 1306 N N . TRP A 1 158 ? 4.596 12.771 -2.158 1.00 95.62 158 TRP A N 1
ATOM 1307 C CA . TRP A 1 158 ? 5.716 11.922 -1.775 1.00 95.62 158 TRP A CA 1
ATOM 1308 C C . TRP A 1 158 ? 6.400 12.421 -0.495 1.00 95.62 158 TRP A C 1
ATOM 1310 O O . TRP A 1 158 ? 6.691 11.626 0.401 1.00 95.62 158 TRP A O 1
ATOM 1320 N N . LYS A 1 159 ? 6.618 13.740 -0.363 1.00 94.56 159 LYS A N 1
ATOM 1321 C CA . LYS A 1 159 ? 7.158 14.341 0.867 1.00 94.56 159 LYS A CA 1
ATOM 1322 C C . LYS A 1 159 ? 6.233 14.118 2.059 1.00 94.56 159 LYS A C 1
ATOM 1324 O O . LYS A 1 159 ? 6.737 13.794 3.128 1.00 94.56 159 LYS A O 1
ATOM 1329 N N . GLU A 1 160 ? 4.922 14.252 1.878 1.00 94.44 160 GLU A N 1
ATOM 1330 C CA . GLU A 1 160 ? 3.924 14.012 2.925 1.00 94.44 160 GLU A CA 1
ATOM 1331 C C . GLU A 1 160 ? 3.967 12.560 3.426 1.00 94.44 160 GLU A C 1
ATOM 1333 O O . GLU A 1 160 ? 4.148 12.327 4.621 1.00 94.44 160 GLU A O 1
ATOM 1338 N N . MET A 1 161 ? 3.917 11.581 2.513 1.00 95.38 161 MET A N 1
ATOM 1339 C CA . MET A 1 161 ? 4.006 10.152 2.847 1.00 95.38 161 MET A CA 1
ATOM 1340 C C . MET A 1 161 ? 5.295 9.817 3.607 1.00 95.38 161 MET A C 1
ATOM 1342 O O . MET A 1 161 ? 5.258 9.141 4.638 1.00 95.38 161 MET A O 1
ATOM 1346 N N . LYS A 1 162 ? 6.445 10.323 3.140 1.00 93.88 162 LYS A N 1
ATOM 1347 C CA . LYS A 1 162 ? 7.723 10.115 3.837 1.00 93.88 162 LYS A CA 1
ATOM 1348 C C . LYS A 1 162 ? 7.764 10.794 5.196 1.00 93.88 162 LYS A C 1
ATOM 1350 O O . LYS A 1 162 ? 8.239 10.191 6.151 1.00 93.88 162 LYS A O 1
ATOM 1355 N N . HIS A 1 163 ? 7.279 12.029 5.290 1.00 92.31 163 HIS A N 1
ATOM 1356 C CA . HIS A 1 163 ? 7.271 12.766 6.545 1.00 92.31 163 HIS A CA 1
ATOM 1357 C C . HIS A 1 163 ? 6.433 12.035 7.597 1.00 92.31 163 HIS A C 1
ATOM 1359 O O . HIS A 1 163 ? 6.901 11.864 8.724 1.00 92.31 163 HIS A O 1
ATOM 1365 N N . PHE A 1 164 ? 5.253 11.536 7.214 1.00 93.50 164 PHE A N 1
ATOM 1366 C CA . PHE A 1 164 ? 4.417 10.714 8.084 1.00 93.50 164 PHE A CA 1
ATOM 1367 C C . PHE A 1 164 ? 5.127 9.419 8.490 1.00 93.50 164 PHE A C 1
ATOM 1369 O O . PHE A 1 164 ? 5.143 9.072 9.671 1.00 93.50 164 PHE A O 1
ATOM 1376 N N . ARG A 1 165 ? 5.767 8.712 7.546 1.00 93.62 165 ARG A N 1
ATOM 1377 C CA . ARG A 1 165 ? 6.548 7.512 7.875 1.00 93.62 165 ARG A CA 1
ATOM 1378 C C . ARG A 1 165 ? 7.616 7.822 8.919 1.00 9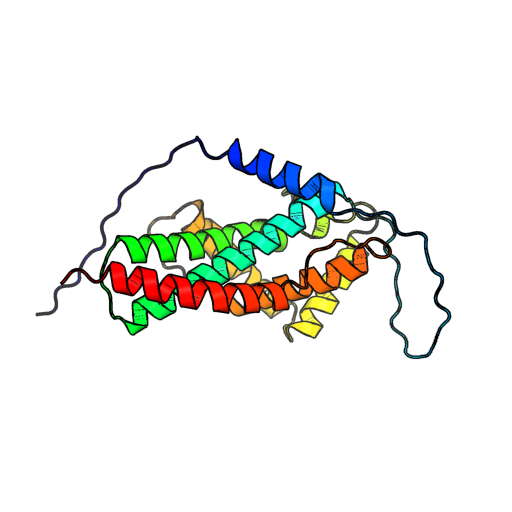3.62 165 ARG A C 1
ATOM 1380 O O . ARG A 1 165 ? 7.654 7.169 9.958 1.00 93.62 165 ARG A O 1
ATOM 1387 N N . ASP A 1 166 ? 8.476 8.791 8.630 1.00 91.38 166 ASP A N 1
ATOM 1388 C CA . ASP A 1 166 ? 9.662 9.071 9.434 1.00 91.38 166 ASP A CA 1
ATOM 1389 C C . ASP A 1 166 ? 9.267 9.523 10.835 1.00 91.38 166 ASP A C 1
ATOM 1391 O O . ASP A 1 166 ? 9.790 9.014 11.821 1.00 91.38 166 ASP A O 1
ATOM 1395 N N . ASN A 1 167 ? 8.284 10.414 10.940 1.00 88.31 167 ASN A N 1
ATOM 1396 C CA . ASN A 1 167 ? 7.950 11.033 12.216 1.00 88.31 167 ASN A CA 1
ATOM 1397 C C . ASN A 1 167 ? 6.890 10.287 13.016 1.00 88.31 167 ASN A C 1
ATOM 1399 O O . ASN A 1 167 ? 6.847 10.451 14.230 1.00 88.31 167 ASN A O 1
ATOM 1403 N N . TYR A 1 168 ? 6.037 9.487 12.378 1.00 87.12 168 TYR A N 1
ATOM 1404 C CA . TYR A 1 168 ? 4.896 8.870 13.052 1.00 87.12 168 TYR A CA 1
ATOM 1405 C C . TYR A 1 168 ? 4.914 7.343 12.968 1.00 87.12 168 TYR A C 1
ATOM 1407 O O . TYR A 1 168 ? 4.799 6.676 13.996 1.00 87.12 168 TYR A O 1
ATOM 1415 N N . ALA A 1 169 ? 5.117 6.770 11.780 1.00 86.56 169 ALA A N 1
ATOM 1416 C CA . ALA A 1 169 ? 5.080 5.315 11.622 1.00 86.56 169 ALA A CA 1
ATOM 1417 C C . ALA A 1 169 ? 6.335 4.607 12.162 1.00 86.56 169 ALA A C 1
ATOM 1419 O O . ALA A 1 169 ? 6.216 3.528 12.738 1.00 86.56 169 ALA A O 1
ATOM 1420 N N . ALA A 1 170 ? 7.520 5.203 11.987 1.00 85.56 170 ALA A N 1
ATOM 1421 C CA . ALA A 1 170 ? 8.803 4.582 12.316 1.00 85.56 170 ALA A CA 1
ATOM 1422 C C . ALA A 1 170 ? 9.424 5.107 13.621 1.00 85.56 170 ALA A C 1
ATOM 1424 O O . ALA A 1 170 ? 9.745 4.306 14.497 1.00 85.56 170 ALA A O 1
ATOM 1425 N N . HIS A 1 171 ? 9.599 6.427 13.773 1.00 79.06 171 HIS A N 1
ATOM 1426 C CA . HIS A 1 171 ? 10.362 6.987 14.901 1.00 79.06 171 HIS A CA 1
ATOM 1427 C C . HIS A 1 171 ? 9.513 7.629 16.0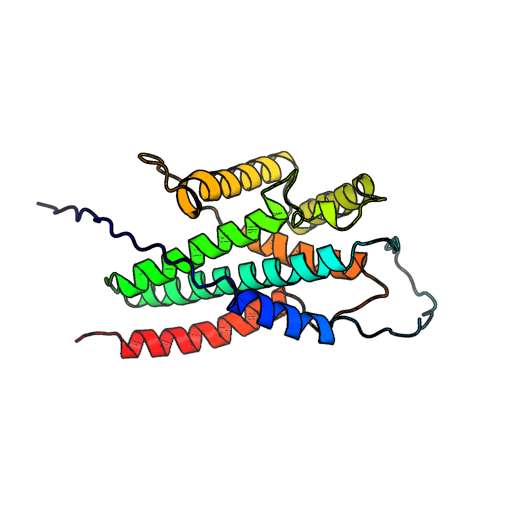12 1.00 79.06 171 HIS A C 1
ATOM 1429 O O . HIS A 1 171 ? 10.060 7.902 17.077 1.00 79.06 171 HIS A O 1
ATOM 1435 N N . ARG A 1 172 ? 8.198 7.832 15.806 1.00 77.25 172 ARG A N 1
ATOM 1436 C CA . ARG A 1 172 ? 7.267 8.498 16.751 1.00 77.25 172 ARG A CA 1
ATOM 1437 C C . ARG A 1 172 ? 7.888 9.726 17.440 1.00 77.25 172 ARG A C 1
ATOM 1439 O O . ARG A 1 172 ? 8.031 9.777 18.661 1.00 77.25 172 ARG A O 1
ATOM 1446 N N . THR A 1 173 ? 8.256 10.721 16.640 1.00 78.12 173 THR A N 1
ATOM 1447 C CA . THR A 1 173 ? 8.850 11.980 17.099 1.00 78.12 173 THR A CA 1
ATOM 1448 C C . THR A 1 173 ? 7.879 12.745 18.004 1.00 78.12 173 THR A C 1
ATOM 1450 O O . THR A 1 173 ? 6.715 12.954 17.658 1.00 78.12 173 THR A O 1
ATOM 1453 N N . LEU A 1 174 ? 8.362 13.201 19.163 1.00 73.88 174 LEU A N 1
ATOM 1454 C CA . LEU A 1 174 ? 7.573 14.006 20.100 1.00 73.88 174 LEU A CA 1
ATOM 1455 C C . LEU A 1 174 ? 7.133 15.336 19.461 1.00 73.88 174 LEU A C 1
ATOM 1457 O O . LEU A 1 174 ? 7.887 15.951 18.712 1.00 73.88 174 LEU A O 1
ATOM 1461 N N . ASN A 1 175 ? 5.926 15.798 19.806 1.00 65.88 175 ASN A N 1
ATOM 1462 C CA . ASN A 1 175 ? 5.340 17.079 19.376 1.00 65.88 175 ASN A CA 1
ATOM 1463 C C . ASN A 1 175 ? 5.126 17.256 17.862 1.00 65.88 175 ASN A C 1
ATOM 1465 O O . ASN A 1 175 ? 4.898 18.379 17.413 1.00 65.88 175 ASN A O 1
ATOM 1469 N N . ASN A 1 176 ? 5.148 16.179 17.071 1.00 64.38 176 ASN A N 1
ATOM 1470 C CA . ASN A 1 176 ? 4.810 16.262 15.655 1.00 64.38 176 ASN A CA 1
ATOM 1471 C C . ASN A 1 176 ? 3.319 15.948 15.428 1.00 64.38 176 ASN A C 1
ATOM 1473 O O . ASN A 1 176 ? 2.885 14.799 15.523 1.00 64.38 176 ASN A O 1
ATOM 1477 N N . LEU A 1 177 ? 2.528 16.987 15.144 1.00 62.41 177 LEU A N 1
ATOM 1478 C CA . LEU A 1 177 ? 1.151 16.853 14.667 1.00 62.41 177 LEU A CA 1
ATOM 1479 C C . LEU A 1 177 ? 1.190 16.602 13.157 1.00 62.41 177 LEU A C 1
ATOM 1481 O O . LEU A 1 177 ? 1.068 17.529 12.361 1.00 62.41 177 LEU A O 1
ATOM 1485 N N . CYS A 1 178 ? 1.391 15.347 12.759 1.00 67.06 178 CYS A N 1
ATOM 1486 C CA . CYS A 1 178 ? 1.350 14.983 11.348 1.00 67.06 178 CYS A CA 1
ATOM 1487 C C . CYS A 1 178 ? -0.092 14.694 10.925 1.00 67.06 178 CYS A C 1
ATOM 1489 O O . CYS A 1 178 ? -0.781 13.882 11.548 1.00 67.06 178 CYS A O 1
ATOM 1491 N N . THR A 1 179 ? -0.547 15.316 9.839 1.00 77.81 179 THR A N 1
ATOM 1492 C CA . THR A 1 179 ? -1.783 14.895 9.178 1.00 77.81 179 THR A CA 1
ATOM 1493 C C . THR A 1 179 ? -1.575 13.510 8.577 1.00 77.81 179 THR A C 1
ATOM 1495 O O . THR A 1 179 ? -0.523 13.223 8.005 1.00 77.81 179 THR A O 1
ATOM 1498 N N . THR A 1 180 ? -2.562 12.628 8.744 1.00 83.38 180 THR A N 1
ATOM 1499 C CA . THR A 1 180 ? -2.521 11.303 8.115 1.00 83.38 180 THR A CA 1
ATOM 1500 C C . THR A 1 180 ? -2.653 11.475 6.603 1.00 83.38 180 THR A C 1
ATOM 1502 O O . THR A 1 180 ? -3.618 12.111 6.174 1.00 83.38 180 THR A O 1
ATOM 1505 N N . PRO A 1 181 ? -1.730 10.928 5.795 1.00 88.25 181 PRO A N 1
ATOM 1506 C CA . PRO A 1 181 ? -1.769 11.118 4.357 1.00 88.25 181 PRO A CA 1
ATOM 1507 C C . PRO A 1 181 ? -2.957 10.398 3.722 1.00 88.25 181 PRO A C 1
ATOM 1509 O O . PRO A 1 181 ? -3.365 9.311 4.144 1.00 88.25 181 PRO A O 1
ATOM 1512 N N . HIS A 1 182 ? -3.484 10.973 2.643 1.00 89.38 182 HIS A N 1
ATOM 1513 C CA . HIS A 1 182 ? -4.547 10.344 1.865 1.00 89.38 182 HIS A CA 1
ATOM 1514 C C . HIS A 1 182 ? -4.027 9.093 1.141 1.00 89.38 182 HIS A C 1
ATOM 1516 O O . HIS A 1 182 ? -3.262 9.170 0.176 1.00 89.38 182 HIS A O 1
ATOM 1522 N N . LEU A 1 183 ? -4.485 7.917 1.579 1.00 96.31 183 LEU A N 1
ATOM 1523 C CA . LEU A 1 183 ? -4.068 6.628 1.014 1.00 96.31 183 LEU A CA 1
ATOM 1524 C C . LEU A 1 183 ? -4.694 6.309 -0.354 1.00 96.31 183 LEU A C 1
ATOM 1526 O O . LEU A 1 183 ? -4.279 5.349 -0.997 1.00 96.31 183 LEU A O 1
ATOM 1530 N N . ASP A 1 184 ? -5.677 7.085 -0.823 1.00 96.25 184 ASP A N 1
ATOM 1531 C CA . ASP A 1 184 ? -6.263 6.890 -2.159 1.00 96.25 184 ASP A CA 1
ATOM 1532 C C . ASP A 1 184 ? -5.236 7.107 -3.270 1.00 96.25 184 ASP A C 1
ATOM 1534 O O . ASP A 1 184 ? -5.177 6.327 -4.219 1.00 96.25 184 ASP A O 1
ATOM 1538 N N . MET A 1 185 ? -4.389 8.130 -3.134 1.00 96.56 185 MET A N 1
ATOM 1539 C CA . MET A 1 185 ? -3.312 8.367 -4.092 1.00 96.56 185 MET A CA 1
ATOM 1540 C C . MET A 1 185 ? -2.268 7.243 -4.032 1.00 96.56 185 MET A C 1
ATOM 1542 O O . MET A 1 185 ? -1.860 6.736 -5.072 1.00 96.56 185 MET A O 1
ATOM 1546 N N . ALA A 1 186 ? -1.905 6.770 -2.836 1.00 97.44 186 ALA A N 1
ATOM 1547 C CA . ALA A 1 186 ? -0.990 5.641 -2.664 1.00 97.44 186 ALA A CA 1
ATOM 1548 C C . ALA A 1 186 ? -1.519 4.356 -3.322 1.00 97.44 186 ALA A C 1
ATOM 1550 O O . ALA A 1 186 ? -0.744 3.638 -3.954 1.00 97.44 186 ALA A O 1
ATOM 1551 N N . LEU A 1 187 ? -2.827 4.082 -3.221 1.00 98.00 187 LEU A N 1
ATOM 1552 C CA . LEU A 1 187 ? -3.464 2.964 -3.925 1.00 98.00 187 LEU A CA 1
ATOM 1553 C C . LEU A 1 187 ? -3.397 3.131 -5.442 1.00 98.00 187 LEU A C 1
ATOM 1555 O O . LEU A 1 187 ? -3.039 2.179 -6.128 1.00 98.00 187 LEU A O 1
ATOM 1559 N N . LYS A 1 188 ? -3.685 4.327 -5.972 1.00 97.69 188 LYS A N 1
ATOM 1560 C CA . LYS A 1 188 ? -3.555 4.590 -7.414 1.00 97.69 188 LYS A CA 1
ATOM 1561 C C . LYS A 1 188 ? -2.127 4.347 -7.907 1.00 97.69 188 LYS A C 1
ATOM 1563 O O . LYS A 1 188 ? -1.952 3.709 -8.937 1.00 97.69 188 LYS A O 1
ATOM 1568 N N . VAL A 1 189 ? -1.121 4.789 -7.147 1.00 97.81 189 VAL A N 1
ATOM 1569 C CA . VAL A 1 189 ? 0.300 4.537 -7.446 1.00 97.81 189 VAL A CA 1
ATOM 1570 C C . VAL A 1 189 ? 0.606 3.036 -7.449 1.00 97.81 189 VAL A C 1
ATOM 1572 O O . VAL A 1 189 ? 1.304 2.564 -8.339 1.00 97.81 189 VAL A O 1
ATOM 1575 N N . ALA A 1 190 ? 0.073 2.273 -6.490 1.00 98.31 190 ALA A N 1
ATOM 1576 C CA . ALA A 1 190 ? 0.276 0.826 -6.426 1.00 98.31 190 ALA A CA 1
ATOM 1577 C C . ALA A 1 190 ? -0.404 0.072 -7.579 1.00 98.31 190 ALA A C 1
ATOM 1579 O O . ALA A 1 190 ? 0.184 -0.863 -8.115 1.00 98.31 190 ALA A O 1
ATOM 1580 N N . TYR A 1 191 ? -1.611 0.480 -7.980 1.00 98.38 191 TYR A N 1
ATOM 1581 C CA . TYR A 1 191 ? -2.289 -0.098 -9.144 1.00 98.38 191 TYR A CA 1
ATOM 1582 C C . TYR A 1 191 ? -1.543 0.222 -10.434 1.00 98.38 191 TYR A C 1
ATOM 1584 O O . TYR A 1 191 ? -1.273 -0.683 -11.213 1.00 98.38 191 TYR A O 1
ATOM 1592 N N . PHE A 1 192 ? -1.116 1.475 -10.606 1.00 98.06 192 PHE A N 1
ATOM 1593 C CA . PHE A 1 192 ? -0.275 1.846 -11.737 1.00 98.06 192 PHE A CA 1
ATOM 1594 C C . PHE A 1 192 ? 1.029 1.037 -11.766 1.00 98.06 192 PHE A C 1
ATOM 1596 O O . PHE A 1 192 ? 1.420 0.556 -12.823 1.00 98.06 192 PHE A O 1
ATOM 1603 N N . TYR A 1 193 ? 1.690 0.853 -10.618 1.00 97.81 193 TYR A N 1
ATOM 1604 C CA . TYR A 1 193 ? 2.894 0.026 -10.538 1.00 97.81 193 TYR A CA 1
ATOM 1605 C C . TYR A 1 193 ? 2.634 -1.415 -10.992 1.00 97.81 193 TYR A C 1
ATOM 1607 O O . TYR A 1 193 ? 3.477 -1.965 -11.687 1.00 97.81 193 TYR A O 1
ATOM 1615 N N . ASP A 1 194 ? 1.499 -2.022 -10.629 1.00 97.94 194 ASP A N 1
ATOM 1616 C CA . ASP A 1 194 ? 1.135 -3.377 -11.072 1.00 97.94 194 ASP A CA 1
ATOM 1617 C C . ASP A 1 194 ? 0.889 -3.466 -12.585 1.00 97.94 194 ASP A C 1
ATOM 1619 O O . ASP A 1 194 ? 1.366 -4.395 -13.235 1.00 97.94 194 ASP A O 1
ATOM 1623 N N . ASP A 1 195 ? 0.210 -2.484 -13.172 1.00 96.62 195 ASP A N 1
ATOM 1624 C CA . ASP A 1 195 ? 0.019 -2.442 -14.625 1.00 96.62 195 ASP A CA 1
ATOM 1625 C C . ASP A 1 195 ? 1.364 -2.245 -15.344 1.00 96.62 195 ASP A C 1
ATOM 1627 O O . ASP A 1 195 ? 1.722 -2.987 -16.260 1.00 96.62 195 ASP A O 1
ATOM 1631 N N . TRP A 1 196 ? 2.160 -1.285 -14.871 1.00 95.88 196 TRP A N 1
ATOM 1632 C CA . TRP A 1 196 ? 3.467 -0.958 -15.428 1.00 95.88 196 TRP A CA 1
ATOM 1633 C C . TRP A 1 196 ? 4.469 -2.110 -15.292 1.00 95.88 196 TRP A C 1
ATOM 1635 O O . TRP A 1 196 ? 5.161 -2.434 -16.255 1.00 95.88 196 TRP A O 1
ATOM 1645 N N . ILE A 1 197 ? 4.544 -2.780 -14.137 1.00 94.56 197 ILE A N 1
ATOM 1646 C CA . ILE A 1 197 ? 5.508 -3.868 -13.925 1.00 94.56 197 ILE A CA 1
ATOM 1647 C C . ILE A 1 197 ? 5.227 -5.045 -14.857 1.00 94.56 197 ILE A C 1
ATOM 1649 O O . ILE A 1 197 ? 6.171 -5.646 -15.360 1.00 94.56 197 ILE A O 1
ATOM 1653 N N . ARG A 1 198 ? 3.951 -5.340 -15.144 1.00 94.31 198 ARG A N 1
ATOM 1654 C CA . ARG A 1 198 ? 3.545 -6.378 -16.104 1.00 94.31 198 ARG A CA 1
ATOM 1655 C C . ARG A 1 198 ? 3.999 -6.053 -17.525 1.00 94.31 198 ARG A C 1
ATOM 1657 O O . ARG A 1 198 ? 4.391 -6.963 -18.251 1.00 94.31 198 ARG A O 1
ATOM 1664 N N . GLU A 1 199 ? 3.993 -4.776 -17.908 1.00 92.62 199 GLU A N 1
ATOM 1665 C CA . GLU A 1 199 ? 4.569 -4.328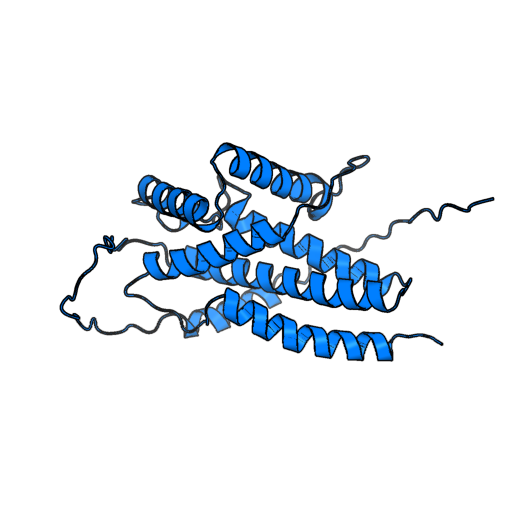 -19.180 1.00 92.62 199 GLU A CA 1
ATOM 1666 C C . GLU A 1 199 ? 6.103 -4.462 -19.177 1.00 92.62 199 GLU A C 1
ATOM 1668 O O . GLU A 1 199 ? 6.671 -4.976 -20.140 1.00 92.62 199 GLU A O 1
ATOM 1673 N N . VAL A 1 200 ? 6.772 -4.069 -18.084 1.00 90.88 200 VAL A N 1
ATOM 1674 C CA . VAL A 1 200 ? 8.243 -4.098 -17.960 1.00 90.88 200 VAL A CA 1
ATOM 1675 C C . VAL A 1 200 ? 8.814 -5.515 -18.026 1.00 90.88 200 VAL A C 1
ATOM 1677 O O . VAL A 1 200 ? 9.835 -5.728 -18.674 1.00 90.88 200 VAL A O 1
ATOM 1680 N N . ILE A 1 201 ? 8.190 -6.487 -17.359 1.00 90.62 201 ILE A N 1
ATOM 1681 C CA . ILE A 1 201 ? 8.718 -7.861 -17.299 1.00 90.62 201 ILE A CA 1
ATOM 1682 C C . ILE A 1 201 ? 8.379 -8.700 -18.541 1.00 90.62 201 ILE A C 1
ATOM 1684 O O . ILE A 1 201 ? 8.905 -9.808 -18.688 1.00 90.62 201 ILE A O 1
ATOM 1688 N N . SER A 1 202 ? 7.510 -8.196 -19.425 1.00 88.81 202 SER A N 1
ATOM 1689 C CA . SER A 1 202 ? 7.085 -8.879 -20.649 1.00 88.81 202 SER A CA 1
ATOM 1690 C C . SER A 1 202 ? 8.298 -9.305 -21.496 1.00 88.81 202 SER A C 1
ATOM 1692 O O . SER A 1 202 ? 9.228 -8.517 -21.685 1.00 88.81 202 SER A O 1
ATOM 1694 N N . PRO A 1 203 ? 8.340 -10.547 -22.015 1.00 89.38 203 PRO A N 1
ATOM 1695 C CA . PRO A 1 203 ? 7.235 -11.502 -22.131 1.00 89.38 203 PRO A CA 1
ATOM 1696 C C . PRO A 1 203 ? 7.021 -12.403 -20.905 1.00 89.38 203 PRO A C 1
ATOM 1698 O O . PRO A 1 203 ? 6.206 -13.322 -20.980 1.00 89.38 203 PRO A O 1
ATOM 1701 N N . HIS A 1 204 ? 7.748 -12.203 -19.800 1.00 88.50 204 HIS A N 1
ATOM 1702 C CA . HIS A 1 204 ? 7.480 -12.958 -18.578 1.00 88.50 204 HIS A CA 1
ATOM 1703 C C . HIS A 1 204 ? 6.133 -12.547 -17.985 1.00 88.50 204 HIS A C 1
ATOM 1705 O O . HIS A 1 204 ? 5.706 -11.400 -18.080 1.00 88.50 204 HIS A O 1
ATOM 1711 N N . THR A 1 205 ? 5.469 -13.501 -17.346 1.00 89.88 205 THR A N 1
ATOM 1712 C CA . THR A 1 205 ? 4.206 -13.289 -16.641 1.00 89.88 205 THR A CA 1
ATOM 1713 C C . THR A 1 205 ? 4.276 -13.956 -15.278 1.00 89.88 205 THR A C 1
ATOM 1715 O O . THR A 1 205 ? 5.070 -14.875 -15.068 1.00 89.88 205 THR A O 1
ATOM 1718 N N . PHE A 1 206 ? 3.413 -13.522 -14.367 1.00 90.12 206 PHE A N 1
ATOM 1719 C CA . PHE A 1 206 ? 3.253 -14.118 -13.049 1.00 90.12 206 PHE A CA 1
ATOM 1720 C C . PHE A 1 206 ? 1.763 -14.276 -12.742 1.00 90.12 206 PHE A C 1
ATOM 1722 O O . PHE A 1 206 ? 0.945 -13.448 -13.146 1.00 90.12 206 PHE A O 1
ATOM 1729 N N . ASP A 1 207 ? 1.416 -15.350 -12.037 1.00 89.69 207 ASP A N 1
ATOM 1730 C CA . ASP A 1 207 ? 0.037 -15.835 -11.887 1.00 89.69 207 ASP A CA 1
ATOM 1731 C C . ASP A 1 207 ? -0.779 -15.080 -10.810 1.00 89.69 207 ASP A C 1
ATOM 1733 O O . ASP A 1 207 ? -1.693 -15.628 -10.196 1.00 89.69 207 ASP A O 1
ATOM 1737 N N . GLU A 1 208 ? -0.451 -13.814 -10.553 1.00 93.19 208 GLU A N 1
ATOM 1738 C CA . GLU A 1 208 ? -1.203 -12.963 -9.628 1.00 93.19 208 GLU A CA 1
ATOM 1739 C C . GLU A 1 208 ? -2.219 -12.115 -10.406 1.00 93.19 208 GLU A C 1
ATOM 1741 O O . GLU A 1 208 ? -1.849 -11.502 -11.420 1.00 93.19 208 GLU A O 1
ATOM 1746 N N . PRO A 1 209 ? -3.480 -12.023 -9.943 1.00 95.81 209 PRO A N 1
ATOM 1747 C CA . PRO A 1 209 ? -4.472 -11.152 -10.562 1.00 95.81 209 PRO A CA 1
ATOM 1748 C C . PRO A 1 209 ? -4.048 -9.678 -10.454 1.00 95.81 209 PRO A C 1
ATOM 1750 O O . PRO A 1 209 ? -3.243 -9.338 -9.577 1.00 95.81 209 PRO A O 1
ATOM 1753 N N . PRO A 1 210 ? -4.596 -8.790 -11.30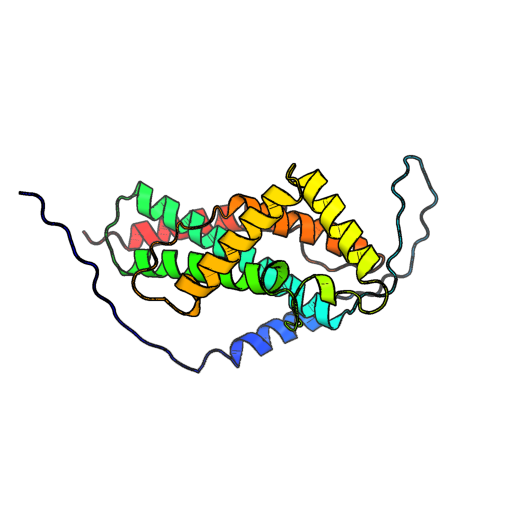1 1.00 97.00 210 PRO A N 1
ATOM 1754 C CA . PRO A 1 210 ? -4.377 -7.356 -11.172 1.00 97.00 210 PRO A CA 1
ATOM 1755 C C . PRO A 1 210 ? -4.669 -6.870 -9.747 1.00 97.00 210 PRO A C 1
ATOM 1757 O O . PRO A 1 210 ? -5.697 -7.216 -9.154 1.00 97.00 210 PRO A O 1
ATOM 1760 N N . LEU A 1 211 ? -3.792 -6.038 -9.182 1.00 97.38 211 LEU A N 1
ATOM 1761 C CA . LEU A 1 211 ? -3.880 -5.588 -7.790 1.00 97.38 211 LEU A CA 1
ATOM 1762 C C . LEU A 1 211 ? -5.197 -4.871 -7.493 1.00 97.38 211 LEU A C 1
ATOM 1764 O O . LEU A 1 211 ? -5.695 -4.950 -6.371 1.00 97.38 211 LEU A O 1
ATOM 1768 N N . LYS A 1 212 ? -5.778 -4.201 -8.489 1.00 97.12 212 LYS A N 1
ATOM 1769 C CA . LYS A 1 212 ? -7.083 -3.547 -8.370 1.00 97.12 212 LYS A CA 1
ATOM 1770 C C . LYS A 1 212 ? -8.220 -4.556 -8.175 1.00 97.12 212 LYS A C 1
ATOM 1772 O O . LYS A 1 212 ? -9.055 -4.362 -7.296 1.00 97.12 212 LYS A O 1
ATOM 1777 N N . GLU A 1 213 ? -8.238 -5.638 -8.952 1.00 97.56 213 GLU A N 1
ATOM 1778 C CA . GLU A 1 213 ? -9.229 -6.720 -8.822 1.00 97.56 213 GLU A CA 1
ATOM 1779 C C . GLU A 1 213 ? -9.049 -7.477 -7.502 1.00 97.56 213 GLU A C 1
ATOM 1781 O O . GLU A 1 213 ? -10.015 -7.756 -6.780 1.00 97.56 213 GLU A O 1
ATOM 1786 N N . PHE A 1 214 ? -7.790 -7.741 -7.148 1.00 97.50 214 PHE A N 1
ATOM 1787 C CA . PHE A 1 214 ? -7.415 -8.323 -5.868 1.00 97.50 214 PHE A CA 1
ATOM 1788 C C . PHE A 1 214 ? -7.913 -7.473 -4.688 1.00 97.50 214 PHE A C 1
ATOM 1790 O O . PHE A 1 214 ? -8.528 -8.009 -3.766 1.00 97.50 214 PHE A O 1
ATOM 1797 N N . ALA A 1 215 ? -7.706 -6.153 -4.724 1.00 98.00 215 ALA A N 1
ATOM 1798 C CA . ALA A 1 215 ? -8.143 -5.241 -3.670 1.00 98.00 215 ALA A CA 1
ATOM 1799 C C . ALA A 1 215 ? -9.668 -5.238 -3.491 1.00 98.00 215 ALA A C 1
ATOM 1801 O O . ALA A 1 215 ? -10.138 -5.248 -2.353 1.00 98.00 215 ALA A O 1
ATOM 1802 N N . SER A 1 216 ? -10.436 -5.262 -4.586 1.00 97.50 216 SER A N 1
ATOM 1803 C CA . SER A 1 216 ? -11.902 -5.352 -4.528 1.00 97.50 216 SER A CA 1
ATOM 1804 C C . SER A 1 216 ? -12.364 -6.651 -3.866 1.00 97.50 216 SER A C 1
ATOM 1806 O O . SER A 1 216 ? -13.121 -6.614 -2.897 1.00 97.50 216 SER A O 1
ATOM 1808 N N . THR A 1 217 ? -11.834 -7.794 -4.311 1.00 97.62 217 THR A N 1
ATOM 1809 C CA . THR A 1 217 ? -12.167 -9.115 -3.745 1.00 97.62 217 THR A CA 1
ATOM 1810 C C . THR A 1 217 ? -11.798 -9.202 -2.258 1.00 97.62 217 THR A C 1
ATOM 1812 O O . THR A 1 217 ? -12.543 -9.723 -1.418 1.00 97.62 217 THR A O 1
ATOM 1815 N N . LEU A 1 218 ? -10.633 -8.655 -1.901 1.00 97.88 218 LEU A N 1
ATOM 1816 C CA . LEU A 1 218 ? -10.181 -8.589 -0.518 1.00 97.88 218 LEU A CA 1
ATOM 1817 C C . LEU A 1 218 ? -11.101 -7.705 0.330 1.00 97.88 218 LEU A C 1
ATOM 1819 O O . LEU A 1 218 ? -11.418 -8.070 1.460 1.00 97.88 218 LEU A O 1
ATOM 1823 N N . LEU A 1 219 ? -11.543 -6.559 -0.190 1.00 97.56 219 LEU A N 1
ATOM 1824 C CA . LEU A 1 219 ? -12.411 -5.638 0.540 1.00 97.56 219 LEU A CA 1
ATOM 1825 C C . LEU A 1 219 ? -13.768 -6.270 0.852 1.00 97.56 219 LEU A C 1
ATOM 1827 O O . LEU A 1 219 ? -14.245 -6.126 1.977 1.00 97.56 219 LEU A O 1
ATOM 1831 N N . GLU A 1 220 ? -14.366 -6.985 -0.098 1.00 96.12 220 GLU A N 1
ATOM 1832 C CA . GLU A 1 220 ? -15.644 -7.678 0.097 1.00 96.12 220 GLU A CA 1
ATOM 1833 C C . GLU A 1 220 ? -15.551 -8.724 1.215 1.00 96.12 220 GLU A C 1
ATOM 1835 O O . GLU A 1 220 ? -16.291 -8.672 2.204 1.00 96.12 220 GLU A O 1
ATOM 1840 N N . SER A 1 221 ? -14.581 -9.635 1.100 1.00 96.88 221 SER A N 1
ATOM 1841 C CA . SER A 1 221 ? -14.361 -10.703 2.082 1.00 96.88 221 SER A CA 1
ATOM 1842 C C . SER A 1 221 ? -13.987 -10.159 3.467 1.00 96.88 221 SER A C 1
ATOM 1844 O O . SER A 1 221 ? -14.538 -10.600 4.482 1.00 96.88 221 SER A O 1
ATOM 1846 N N . THR A 1 222 ? -13.111 -9.152 3.519 1.00 97.06 222 THR A N 1
ATOM 1847 C CA . THR A 1 222 ? -12.686 -8.505 4.768 1.00 97.06 222 THR A CA 1
ATOM 1848 C C . THR A 1 222 ? -13.834 -7.757 5.422 1.00 97.06 222 THR A C 1
ATOM 1850 O O . THR A 1 222 ? -14.007 -7.871 6.629 1.00 97.06 222 THR A O 1
ATOM 1853 N N . SER A 1 223 ? -14.645 -7.017 4.664 1.00 95.44 223 SER A N 1
ATOM 1854 C CA . SER A 1 223 ? -15.769 -6.257 5.224 1.00 95.44 223 SER A CA 1
ATOM 1855 C C . SER A 1 223 ? -16.796 -7.184 5.874 1.00 95.44 223 SER A C 1
ATOM 1857 O O . SER A 1 223 ? -17.255 -6.910 6.983 1.00 95.44 223 SER A O 1
ATOM 1859 N N . ALA A 1 224 ? -17.101 -8.318 5.233 1.00 94.62 224 ALA A N 1
ATOM 1860 C CA . ALA A 1 224 ? -17.986 -9.331 5.802 1.00 94.62 224 ALA A CA 1
ATOM 1861 C C . ALA A 1 224 ? -17.406 -9.960 7.082 1.00 94.62 224 ALA A C 1
ATOM 1863 O O . ALA A 1 224 ? -18.129 -10.157 8.060 1.00 94.62 224 ALA A O 1
ATOM 1864 N N . LEU A 1 225 ? -16.105 -10.273 7.098 1.00 96.25 225 LEU A N 1
ATOM 1865 C CA . LEU A 1 225 ? -15.435 -10.812 8.283 1.00 96.25 225 LEU A CA 1
ATOM 1866 C C . LEU A 1 225 ? -15.380 -9.791 9.426 1.00 96.25 225 LEU A C 1
ATOM 1868 O O . LEU A 1 225 ? -15.735 -10.126 10.555 1.00 96.25 225 LEU A O 1
ATOM 1872 N N . ALA A 1 226 ? -14.976 -8.557 9.129 1.00 95.06 226 ALA A N 1
ATOM 1873 C CA . ALA A 1 226 ? -14.905 -7.465 10.087 1.00 95.06 226 ALA A CA 1
ATOM 1874 C C . ALA A 1 226 ? -16.269 -7.236 10.743 1.00 95.06 226 ALA A C 1
ATOM 1876 O O . ALA A 1 226 ? -16.338 -7.189 11.964 1.00 95.06 226 ALA A O 1
ATOM 1877 N N . GLY A 1 227 ? -17.363 -7.207 9.972 1.00 93.75 227 GLY A N 1
ATOM 1878 C CA . GLY A 1 227 ? -18.714 -7.090 10.531 1.00 93.75 227 GLY A CA 1
ATOM 1879 C C . GLY A 1 227 ? -18.998 -8.139 11.613 1.00 93.75 227 GLY A C 1
ATOM 1880 O O . GLY A 1 227 ? -19.356 -7.780 12.733 1.00 93.75 227 GLY A O 1
ATOM 1881 N N . ARG A 1 228 ? -18.720 -9.420 11.326 1.00 94.31 228 ARG A N 1
ATOM 1882 C CA . ARG A 1 228 ? -18.912 -10.517 12.293 1.00 94.31 228 ARG A CA 1
ATOM 1883 C C . ARG A 1 228 ? -18.036 -10.377 13.540 1.00 94.31 228 ARG A C 1
ATOM 1885 O O . ARG A 1 228 ? -18.513 -10.610 14.646 1.00 94.31 228 ARG A O 1
ATOM 1892 N N . LEU A 1 229 ? -16.765 -10.007 13.375 1.00 93.56 229 LEU A N 1
ATOM 1893 C CA . LEU A 1 229 ? -15.840 -9.821 14.501 1.00 93.56 229 LEU A CA 1
ATOM 1894 C C . LEU A 1 229 ? -16.268 -8.658 15.402 1.00 93.56 229 LEU A C 1
ATOM 1896 O O . LEU A 1 229 ? -16.179 -8.747 16.626 1.00 93.56 229 LEU A O 1
ATOM 1900 N N . PHE A 1 230 ? -16.764 -7.575 14.809 1.00 91.56 230 PHE A N 1
ATOM 1901 C CA . PHE A 1 230 ? -17.291 -6.440 15.556 1.00 91.56 230 PHE A CA 1
ATOM 1902 C C . PHE A 1 230 ? -18.569 -6.806 16.310 1.00 91.56 230 PHE A C 1
ATOM 1904 O O . PHE A 1 230 ? -18.718 -6.431 17.469 1.00 91.56 230 PHE A O 1
ATOM 1911 N N . ASP A 1 231 ? -19.465 -7.576 15.696 1.00 90.12 231 ASP A N 1
ATOM 1912 C CA . ASP A 1 231 ? -20.694 -8.019 16.357 1.00 90.12 231 ASP A CA 1
ATOM 1913 C C . ASP A 1 231 ? -20.398 -8.960 17.539 1.00 90.12 231 ASP A C 1
ATOM 1915 O O . ASP A 1 231 ? -21.051 -8.861 18.574 1.00 90.12 231 ASP A O 1
ATOM 1919 N N . ALA A 1 232 ? -19.354 -9.790 17.440 1.00 90.00 232 ALA A N 1
ATOM 1920 C CA . ALA A 1 232 ? -18.893 -10.652 18.532 1.00 90.00 232 ALA A CA 1
ATOM 1921 C C . ALA A 1 232 ? -18.163 -9.904 19.667 1.00 90.00 232 ALA A C 1
ATOM 1923 O O . ALA A 1 232 ? -18.020 -10.443 20.762 1.00 90.00 232 ALA A O 1
ATOM 1924 N N . THR A 1 233 ? -17.676 -8.685 19.417 1.00 86.44 233 THR A N 1
ATOM 1925 C CA . THR A 1 233 ? -16.894 -7.885 20.382 1.00 86.44 233 THR A CA 1
ATOM 1926 C C . THR A 1 233 ? -17.654 -6.679 20.928 1.00 86.44 233 THR A C 1
ATOM 1928 O O . THR A 1 233 ? -17.089 -5.891 21.690 1.00 86.44 233 THR A O 1
ATOM 1931 N N . LYS A 1 234 ? -18.946 -6.543 20.595 1.00 71.56 234 LYS A N 1
ATOM 1932 C CA . LYS A 1 234 ? -19.866 -5.686 21.346 1.00 71.56 234 LYS A CA 1
ATOM 1933 C C . LYS A 1 234 ? -20.027 -6.276 22.745 1.00 71.56 234 LYS A C 1
ATOM 1935 O O . LYS A 1 234 ? -20.859 -7.148 22.973 1.00 71.56 234 LYS A O 1
ATOM 1940 N N . VAL A 1 235 ? -19.190 -5.819 23.668 1.00 62.25 235 VAL A N 1
ATOM 1941 C CA . VAL A 1 235 ? -19.428 -6.011 25.098 1.00 62.25 235 VAL A CA 1
ATOM 1942 C C . VAL A 1 235 ? -20.755 -5.313 25.417 1.00 62.25 235 VAL A C 1
ATOM 1944 O O . VAL A 1 235 ? -20.941 -4.165 25.006 1.00 62.25 235 VAL A O 1
ATOM 1947 N N . GLN A 1 236 ? -21.684 -6.054 26.031 1.00 51.47 236 GLN A N 1
ATOM 1948 C CA . GLN A 1 236 ? -22.969 -5.542 26.526 1.00 51.47 236 GLN A CA 1
ATOM 1949 C C . GLN A 1 236 ? -22.772 -4.412 27.534 1.00 51.47 236 GLN A C 1
ATOM 1951 O O . GLN A 1 236 ? -21.814 -4.506 28.336 1.00 51.47 236 GLN A O 1
#

Organism: NCBI:txid410659